Protein AF-R6XM71-F1 (afdb_monomer_lite)

Sequence (328 aa):
MAKYSNNLEYRNPDVLFDGIIFDRGNSISYYAGKDEEQKGQPEGVETPKMNPIGSKGMGGADLSNLETFTKETCILYLNNSNVDLTVHDCAFINAPNHVILGLFRGSLTIDNNIFVNCRMEAMDARGSDSKENSRIDFTNNTVLFMWSFKQNLETMGYGFRFQPGTDCYLANNIFGCSMFTALDYTHIDSDKNREATRNTVVENNVFFLNRMGDLSIPGGGNFINISSADFSDVEYIDSESGNTTVQDANIFKGKIDEAYLKGFLNASYTAEMQHNPNSAVNTFRSALGMNQIGTMTSKVTMYANRYNWEKALLLFGAMPGYGAQMPQ

Foldseek 3Di:
DDPPPPPPPPDADEAEDEQEEAACFQLFFAAADPPPLQQLAFPPFDGGFTDAAQDFHFGDPRSNDRGHGRHDQEQAEDEQGAHAYEYASYEAFLTRAEHYEYEYAEEYHAEQYEAYLHEFEDEYYAYPDPPAAHEYEHEQAEYAAFAYNDLLLDHGFEYYEDAFRHAYAYAQAEFALTSAAPYEDQHADPPPVSSVPHAAAHEQYEYAHHLHEHYWYDDDPDIDHYHLVCVVVDPSHPYYYNYYYDPQLLLCPLLADLSVVVSSLVQSQQNDDDDDCPGSSVRNCVSSVHDDDDDDHDGSSHHSGGDDSVSSSSNACSDPRHHRHDDD

Secondary structure (DSSP, 8-state):
----------PPPEEEEES-EEE-GGGS-B---S-TTT----TT-SSSPBPPTT-EEEESTTS-EEEEE---SEEEEEEEEEEEEEEES-EEEEESSEEEEEEEEEEEEEES-EEEEEESEEEEEEE--SSSPEEEEEES-EEEEEEPSSTT--S--EEEE--TTEEEEEES-EEEEESSEEEE-----SSHHHHTT--EEEES-EEE--SSEEEEE--SSSPEEE-GGGGGG-TT-SEEES-EE-S-GGGGTTTS-HHHHHHHHHHHHTSS----TTSHHHHHHHHTTPPPPP--------SSPPPPHHHHHTTTTSBTTBSSPPP-

Structure (mmCIF, N/CA/C/O backbone):
data_AF-R6XM71-F1
#
_entry.id   AF-R6XM71-F1
#
loop_
_atom_site.group_PDB
_atom_site.id
_atom_site.type_symbol
_atom_site.label_atom_id
_atom_site.label_alt_id
_atom_site.label_comp_id
_atom_site.label_asym_id
_atom_site.label_entity_id
_atom_site.label_seq_id
_atom_site.pdbx_PDB_ins_code
_atom_site.Cartn_x
_atom_site.Cartn_y
_atom_site.Cartn_z
_atom_site.occupancy
_atom_site.B_iso_or_equiv
_atom_site.auth_seq_id
_atom_site.auth_comp_id
_atom_site.auth_asym_id
_atom_site.auth_atom_id
_atom_site.pdbx_PDB_model_num
ATOM 1 N N . MET A 1 1 ? 51.080 -21.800 0.167 1.00 39.94 1 MET A N 1
ATOM 2 C CA . MET A 1 1 ? 49.796 -21.252 0.650 1.00 39.94 1 MET A CA 1
ATOM 3 C C . MET A 1 1 ? 48.707 -21.694 -0.310 1.00 39.94 1 MET A C 1
ATOM 5 O O . MET A 1 1 ? 48.722 -21.256 -1.453 1.00 39.94 1 MET A O 1
ATOM 9 N N . ALA A 1 2 ? 47.836 -22.616 0.101 1.00 30.98 2 ALA A N 1
ATOM 10 C CA . ALA A 1 2 ? 46.691 -23.007 -0.713 1.00 30.98 2 ALA A CA 1
ATOM 11 C C . ALA A 1 2 ? 45.690 -21.842 -0.736 1.00 30.98 2 ALA A C 1
ATOM 13 O O . ALA A 1 2 ? 45.216 -21.412 0.315 1.00 30.98 2 ALA A O 1
ATOM 14 N N . LYS A 1 3 ? 45.422 -21.294 -1.925 1.00 37.44 3 LYS A N 1
ATOM 15 C CA . LYS A 1 3 ? 44.298 -20.383 -2.145 1.00 37.44 3 LYS A CA 1
ATOM 16 C C . LYS A 1 3 ? 43.028 -21.225 -2.064 1.00 37.44 3 LYS A C 1
ATOM 18 O O . LYS A 1 3 ? 42.765 -22.005 -2.973 1.00 37.44 3 LYS A O 1
ATOM 23 N N . TYR A 1 4 ? 42.265 -21.081 -0.987 1.00 36.19 4 TYR A N 1
ATOM 24 C CA . TYR A 1 4 ? 40.875 -21.520 -0.986 1.00 36.19 4 TYR A CA 1
ATOM 25 C C . TYR A 1 4 ? 40.107 -20.598 -1.933 1.00 36.19 4 TYR A C 1
ATOM 27 O O . TYR A 1 4 ? 39.835 -19.441 -1.618 1.00 36.19 4 TYR A O 1
ATOM 35 N N . SER A 1 5 ? 39.819 -21.092 -3.132 1.00 41.53 5 SER A N 1
ATOM 36 C CA . SER A 1 5 ? 38.747 -20.564 -3.963 1.00 41.53 5 SER A CA 1
ATOM 37 C C . SER A 1 5 ? 37.430 -20.891 -3.258 1.00 41.53 5 SER A C 1
ATOM 39 O O . SER A 1 5 ? 36.919 -22.004 -3.384 1.00 41.53 5 SER A O 1
ATOM 41 N N . ASN A 1 6 ? 36.904 -19.952 -2.473 1.00 41.81 6 ASN A N 1
ATOM 42 C CA . ASN A 1 6 ? 35.536 -20.035 -1.970 1.00 41.81 6 ASN A CA 1
ATOM 43 C C . ASN A 1 6 ? 34.573 -19.799 -3.143 1.00 41.81 6 ASN A C 1
ATOM 45 O O . ASN A 1 6 ? 34.000 -18.724 -3.270 1.00 41.81 6 ASN A O 1
ATOM 49 N N . ASN A 1 7 ? 34.396 -20.809 -3.997 1.00 40.34 7 ASN A N 1
ATOM 50 C CA . ASN A 1 7 ? 33.252 -20.899 -4.905 1.00 40.34 7 ASN A CA 1
ATOM 51 C C . ASN A 1 7 ? 32.034 -21.402 -4.113 1.00 40.34 7 ASN A C 1
ATOM 53 O O . ASN A 1 7 ? 31.478 -22.456 -4.406 1.00 40.34 7 ASN A O 1
ATOM 57 N N . LEU A 1 8 ? 31.659 -20.677 -3.058 1.00 46.09 8 LEU A N 1
ATOM 58 C CA . LEU A 1 8 ? 30.305 -20.769 -2.532 1.00 46.09 8 LEU A CA 1
ATOM 59 C C . LEU A 1 8 ? 29.460 -19.911 -3.470 1.00 46.09 8 LEU A C 1
ATOM 61 O O . LEU A 1 8 ? 29.482 -18.686 -3.370 1.00 46.09 8 LEU A O 1
ATOM 65 N N . GLU A 1 9 ? 28.770 -20.547 -4.416 1.00 44.88 9 GLU A N 1
ATOM 66 C CA . GLU A 1 9 ? 27.590 -19.931 -5.017 1.00 44.88 9 GLU A CA 1
ATOM 67 C C . GLU A 1 9 ? 26.644 -19.608 -3.856 1.00 44.88 9 GLU A C 1
ATOM 69 O O . GLU A 1 9 ? 26.030 -20.504 -3.275 1.00 44.88 9 GLU A O 1
ATOM 74 N N . TYR A 1 10 ? 26.584 -18.337 -3.455 1.00 47.44 10 TYR A N 1
ATOM 75 C CA . TYR A 1 10 ? 25.526 -17.852 -2.582 1.00 47.44 10 TYR A CA 1
ATOM 76 C C . TYR A 1 10 ? 24.239 -17.932 -3.396 1.00 47.44 10 TYR A C 1
ATOM 78 O O . TYR A 1 10 ? 23.879 -16.981 -4.082 1.00 47.44 10 TYR A O 1
ATOM 86 N N . ARG A 1 11 ? 23.581 -19.094 -3.377 1.00 55.38 11 ARG A N 1
ATOM 87 C CA . ARG A 1 11 ? 22.194 -19.172 -3.821 1.00 55.38 11 ARG A CA 1
ATOM 88 C C . ARG A 1 11 ? 21.393 -18.231 -2.939 1.00 55.38 11 ARG A C 1
ATOM 90 O O . ARG A 1 11 ? 21.539 -18.263 -1.713 1.00 55.38 11 ARG A O 1
ATOM 97 N N . ASN A 1 12 ? 20.583 -17.397 -3.571 1.00 63.69 12 ASN A N 1
ATOM 98 C CA . ASN A 1 12 ? 19.570 -16.646 -2.860 1.00 63.69 12 ASN A CA 1
ATOM 99 C C . ASN A 1 12 ? 18.689 -17.671 -2.126 1.00 63.69 12 ASN A C 1
ATOM 101 O O . ASN A 1 12 ? 18.292 -18.668 -2.732 1.00 63.69 12 ASN A O 1
ATOM 105 N N . PRO A 1 13 ? 18.467 -17.531 -0.812 1.00 73.75 13 PRO A N 1
ATOM 106 C CA . PRO A 1 13 ? 17.468 -18.335 -0.140 1.00 73.75 13 PRO A CA 1
ATOM 107 C C . PRO A 1 13 ? 16.097 -17.986 -0.724 1.00 73.75 13 PRO A C 1
ATOM 109 O O . PRO A 1 13 ? 15.729 -16.810 -0.752 1.00 73.75 13 PRO A O 1
ATOM 112 N N . ASP A 1 14 ? 15.360 -19.012 -1.138 1.00 89.00 14 ASP A N 1
ATOM 113 C CA . ASP A 1 14 ? 13.957 -18.893 -1.524 1.00 89.00 14 ASP A CA 1
ATOM 114 C C . ASP A 1 14 ? 13.112 -18.845 -0.243 1.00 89.00 14 ASP A C 1
ATOM 116 O O . ASP A 1 14 ? 13.067 -19.813 0.526 1.00 89.00 14 ASP A O 1
ATOM 120 N N . VAL A 1 15 ? 12.479 -17.703 0.025 1.00 94.94 15 VAL A N 1
ATOM 121 C CA . VAL A 1 15 ? 11.604 -17.503 1.190 1.00 94.94 15 VAL A CA 1
ATOM 122 C C . VAL A 1 15 ? 10.167 -17.358 0.712 1.00 94.94 15 VAL A C 1
ATOM 124 O O . VAL A 1 15 ? 9.895 -16.589 -0.205 1.00 94.94 15 VAL A O 1
ATOM 127 N N . LEU A 1 16 ? 9.246 -18.069 1.363 1.00 96.38 16 LEU A N 1
ATOM 128 C CA . LEU A 1 16 ? 7.822 -18.050 1.048 1.00 96.38 16 LEU A CA 1
ATOM 129 C C . LEU A 1 16 ? 7.002 -17.632 2.271 1.00 96.38 16 LEU A C 1
ATOM 131 O O . LEU A 1 16 ? 7.109 -18.251 3.333 1.00 96.38 16 LEU A O 1
ATOM 135 N N . PHE A 1 17 ? 6.154 -16.625 2.094 1.00 97.56 17 PHE A N 1
ATOM 136 C CA . PHE A 1 17 ? 5.019 -16.349 2.966 1.00 97.56 17 PHE A CA 1
ATOM 137 C C . PHE A 1 17 ? 3.728 -16.579 2.183 1.00 97.56 17 PHE A C 1
ATOM 139 O O . PHE A 1 17 ? 3.543 -15.978 1.129 1.00 97.56 17 PHE A O 1
ATOM 146 N N . ASP A 1 18 ? 2.873 -17.448 2.716 1.00 97.69 18 ASP A N 1
ATOM 147 C CA . ASP A 1 18 ? 1.629 -17.911 2.099 1.00 97.69 18 ASP A CA 1
ATOM 148 C C . ASP A 1 18 ? 0.506 -17.881 3.143 1.00 97.69 18 ASP A C 1
ATOM 150 O O . ASP A 1 18 ? 0.652 -18.476 4.219 1.00 97.69 18 ASP A O 1
ATOM 154 N N . GLY A 1 19 ? -0.587 -17.171 2.862 1.00 97.00 19 GLY A N 1
ATOM 155 C CA . GLY A 1 19 ? -1.794 -17.230 3.690 1.00 97.00 19 GLY A CA 1
ATOM 156 C C . GLY A 1 19 ? -1.639 -16.629 5.093 1.00 97.00 19 GLY A C 1
ATOM 157 O O . GLY A 1 19 ? -2.382 -16.986 6.012 1.00 97.00 19 GLY A O 1
ATOM 158 N N . ILE A 1 20 ? -0.655 -15.746 5.306 1.00 98.00 20 ILE A N 1
ATOM 159 C CA . ILE A 1 20 ? -0.353 -15.177 6.628 1.00 98.00 20 ILE A CA 1
ATOM 160 C C . ILE A 1 20 ? -1.076 -13.843 6.827 1.00 98.00 20 ILE A C 1
ATOM 162 O O . ILE A 1 20 ? -0.998 -12.931 6.005 1.00 98.00 20 ILE A O 1
ATOM 166 N N . ILE A 1 21 ? -1.713 -13.685 7.990 1.00 98.19 21 ILE A N 1
ATOM 167 C CA . ILE A 1 21 ? -2.256 -12.402 8.446 1.00 98.19 21 ILE A CA 1
ATOM 168 C C . ILE A 1 21 ? -1.232 -11.718 9.355 1.00 98.19 21 ILE A C 1
ATOM 170 O O . ILE A 1 21 ? -1.029 -12.103 10.508 1.00 98.19 21 ILE A O 1
ATOM 174 N N . PHE A 1 22 ? -0.618 -10.659 8.845 1.00 98.25 22 PHE A N 1
ATOM 175 C CA . PHE A 1 22 ? 0.218 -9.736 9.594 1.00 98.25 22 PHE A CA 1
ATOM 176 C C . PHE A 1 22 ? -0.613 -8.532 10.054 1.00 98.25 22 PHE A C 1
ATOM 178 O O . PHE A 1 22 ? -0.662 -7.502 9.382 1.00 98.25 22 PHE A O 1
ATOM 185 N N . ASP A 1 23 ? -1.247 -8.641 11.224 1.00 97.31 23 ASP A N 1
ATOM 186 C CA . ASP A 1 23 ? -1.945 -7.519 11.864 1.00 97.31 23 ASP A CA 1
ATOM 187 C C . ASP A 1 23 ? -1.145 -6.979 13.054 1.00 97.31 23 ASP A C 1
ATOM 189 O O . ASP A 1 23 ? -0.884 -7.680 14.034 1.00 97.31 23 ASP A O 1
ATOM 193 N N . ARG A 1 24 ? -0.785 -5.695 13.003 1.00 95.81 24 ARG A N 1
ATOM 194 C CA . ARG A 1 24 ? -0.182 -5.012 14.156 1.00 95.81 24 ARG A CA 1
ATOM 195 C C . ARG A 1 24 ? -1.231 -4.541 15.162 1.00 95.81 24 ARG A C 1
ATOM 197 O O . ARG A 1 24 ? -0.860 -4.296 16.309 1.00 95.81 24 ARG A O 1
ATOM 204 N N . GLY A 1 25 ? -2.501 -4.448 14.776 1.00 93.06 25 GLY A N 1
ATOM 205 C CA . GLY A 1 25 ? -3.681 -4.285 15.625 1.00 93.06 25 GLY A CA 1
ATOM 206 C C . GLY A 1 25 ? -3.447 -3.477 16.898 1.00 93.06 25 GLY A C 1
ATOM 207 O O . GLY A 1 25 ? -3.197 -2.271 16.855 1.00 93.06 25 GLY A O 1
ATOM 208 N N . ASN A 1 26 ? -3.500 -4.164 18.040 1.00 95.00 26 ASN A N 1
ATOM 209 C CA . ASN A 1 26 ? -3.371 -3.538 19.355 1.00 95.00 26 ASN A CA 1
ATOM 210 C C . ASN A 1 26 ? -1.917 -3.383 19.847 1.00 95.00 26 ASN A C 1
ATOM 212 O O . ASN A 1 26 ? -1.686 -2.840 20.926 1.00 95.00 26 ASN A O 1
ATOM 216 N N . SER A 1 27 ? -0.919 -3.849 19.087 1.00 94.75 27 SER A N 1
ATOM 217 C CA . SER A 1 27 ? 0.502 -3.574 19.380 1.00 94.75 27 SER A CA 1
ATOM 218 C C . SER A 1 27 ? 0.900 -2.129 19.056 1.00 94.75 27 SER A C 1
ATOM 220 O O . SER A 1 27 ? 1.976 -1.673 19.440 1.00 94.75 27 SER A O 1
ATOM 222 N N . ILE A 1 28 ? 0.036 -1.418 18.332 1.00 96.31 28 ILE A N 1
ATOM 223 C CA . ILE A 1 28 ? 0.186 -0.013 17.990 1.00 96.31 28 ILE A CA 1
ATOM 224 C C . ILE A 1 28 ? -0.299 0.872 19.146 1.00 96.31 28 ILE A C 1
ATOM 226 O O . ILE A 1 28 ? -1.287 0.575 19.813 1.00 96.31 28 ILE A O 1
ATOM 230 N N . SER A 1 29 ? 0.398 1.986 19.356 1.00 96.69 29 SER A N 1
ATOM 231 C CA . SER A 1 29 ? 0.001 3.071 20.253 1.00 96.69 29 SER A CA 1
ATOM 232 C C . SER A 1 29 ? -1.048 3.977 19.599 1.00 96.69 29 SER A C 1
ATOM 234 O O . SER A 1 29 ? -0.781 4.609 18.573 1.00 96.69 29 SER A O 1
ATOM 236 N N . TYR A 1 30 ? -2.217 4.092 20.227 1.00 96.88 30 TYR A N 1
ATOM 237 C CA . TYR A 1 30 ? -3.289 5.016 19.842 1.00 96.88 30 TYR A CA 1
ATOM 238 C C . TYR A 1 30 ? -3.475 6.120 20.886 1.00 96.88 30 TYR A C 1
ATOM 240 O O . TYR A 1 30 ? -3.089 5.982 22.049 1.00 96.88 30 TYR A O 1
ATOM 248 N N . TYR A 1 31 ? -4.058 7.248 20.487 1.00 95.44 31 TYR A N 1
ATOM 249 C CA . TYR A 1 31 ? -4.295 8.372 21.390 1.00 95.44 31 TYR A CA 1
ATOM 250 C C . TYR A 1 31 ? -5.144 7.959 22.607 1.00 95.44 31 TYR A C 1
ATOM 252 O O . TYR A 1 31 ? -6.252 7.461 22.455 1.00 95.44 31 TYR A O 1
ATOM 260 N N . ALA A 1 32 ? -4.631 8.201 23.817 1.00 94.75 32 ALA A N 1
ATOM 261 C CA . ALA A 1 32 ? -5.271 7.826 25.086 1.00 94.75 32 ALA A CA 1
ATOM 262 C C . ALA A 1 32 ? -5.821 9.023 25.884 1.00 94.75 32 ALA A C 1
ATOM 264 O O . ALA A 1 32 ? -6.265 8.872 27.024 1.00 94.75 32 ALA A O 1
ATOM 265 N N . GLY A 1 33 ? -5.712 10.238 25.340 1.00 87.81 33 GLY A N 1
ATOM 266 C CA . GLY A 1 33 ? -6.158 11.437 26.041 1.00 87.81 33 GLY A CA 1
ATOM 267 C C . GLY A 1 33 ? -7.681 11.575 26.054 1.00 87.81 33 GLY A C 1
ATOM 268 O O . GLY A 1 33 ? -8.401 10.911 25.314 1.00 87.81 33 GLY A O 1
ATOM 269 N N . LYS A 1 34 ? -8.170 12.463 26.922 1.00 86.00 34 LYS A N 1
ATOM 270 C CA . LYS A 1 34 ? -9.607 12.727 27.108 1.00 86.00 34 LYS A CA 1
ATOM 271 C C . LYS A 1 34 ? -10.139 13.867 26.237 1.00 86.00 34 LYS A C 1
ATOM 273 O O . LYS A 1 34 ? -11.307 14.217 26.347 1.00 86.00 34 LYS A O 1
ATOM 278 N N . ASP A 1 35 ? -9.277 14.488 25.439 1.00 87.06 35 ASP A N 1
ATOM 279 C CA . ASP A 1 35 ? -9.667 15.603 24.589 1.00 87.06 35 ASP A CA 1
ATOM 280 C C . ASP A 1 35 ? -10.364 15.065 23.333 1.00 87.06 35 ASP A C 1
ATOM 282 O O . ASP A 1 35 ? -9.724 14.568 22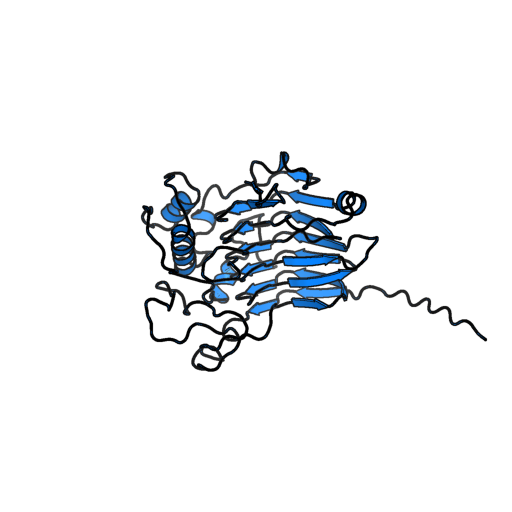.401 1.00 87.06 35 ASP A O 1
ATOM 286 N N . GLU A 1 36 ? -11.693 15.160 23.327 1.00 83.44 36 GLU A N 1
ATOM 287 C CA . GLU A 1 36 ? -12.547 14.762 22.204 1.00 83.44 36 GLU A CA 1
ATOM 288 C C . GLU A 1 36 ? -12.243 15.562 20.929 1.00 83.44 36 GLU A C 1
ATOM 290 O O . GLU A 1 36 ? -12.521 15.101 19.820 1.00 83.44 36 GLU A O 1
ATOM 295 N N . GLU A 1 37 ? -11.609 16.733 21.037 1.00 79.56 37 GLU A N 1
ATOM 296 C CA . GLU A 1 37 ? -11.160 17.469 19.864 1.00 79.56 37 GLU A CA 1
ATOM 297 C C . GLU A 1 37 ? -9.886 16.907 19.247 1.00 79.56 37 GLU A C 1
ATOM 299 O O . GLU A 1 37 ? -9.688 17.017 18.036 1.00 79.56 37 GLU A O 1
ATOM 304 N N . GLN A 1 38 ? -9.057 16.251 20.051 1.00 81.94 38 GLN A N 1
ATOM 305 C CA . GLN A 1 38 ? -7.808 15.645 19.604 1.00 81.94 38 GLN A CA 1
ATOM 306 C C . GLN A 1 38 ? -7.949 14.159 19.288 1.00 81.94 38 GLN A C 1
ATOM 308 O O . GLN A 1 38 ? -7.094 13.613 18.597 1.00 81.94 38 GLN A O 1
ATOM 313 N N . LYS A 1 39 ? -9.008 13.495 19.750 1.00 89.19 39 LYS A N 1
ATOM 314 C CA . LYS A 1 39 ? -9.173 12.040 19.654 1.00 89.19 39 LYS A CA 1
ATOM 315 C C . LYS A 1 39 ? -9.145 11.493 18.225 1.00 89.19 39 LYS A C 1
ATOM 317 O O . LYS A 1 39 ? -8.583 10.422 17.994 1.00 89.19 39 LYS A O 1
ATOM 322 N N . GLY A 1 40 ? -9.733 12.229 17.277 1.00 91.19 40 GLY A N 1
ATOM 323 C CA . GLY A 1 40 ? -9.780 11.846 15.862 1.00 91.19 40 GLY A CA 1
ATOM 324 C C . GLY A 1 40 ? -10.386 10.457 15.644 1.00 91.19 40 GLY A C 1
ATOM 325 O O . GLY A 1 40 ? -9.782 9.640 14.958 1.00 91.19 40 GLY A O 1
ATOM 326 N N . GLN A 1 41 ? -11.519 10.161 16.290 1.00 94.06 41 GLN A N 1
ATOM 327 C CA . GLN A 1 41 ? -12.224 8.878 16.202 1.00 94.06 41 GLN A CA 1
ATOM 328 C C . GLN A 1 41 ? -13.615 9.085 15.592 1.00 94.06 41 GLN A C 1
ATOM 330 O O . GLN A 1 41 ? -14.535 9.480 16.312 1.00 94.06 41 GLN A O 1
ATOM 335 N N . PRO A 1 42 ? -13.795 8.835 14.287 1.00 92.38 42 PRO A N 1
ATOM 336 C CA . PRO A 1 42 ? -15.120 8.829 13.685 1.00 92.38 42 PRO A CA 1
ATOM 337 C C . PRO A 1 42 ? -16.030 7.773 14.322 1.00 92.38 42 PRO A C 1
ATOM 339 O O . PRO A 1 42 ? -15.570 6.740 14.812 1.00 92.38 42 PRO A O 1
ATOM 342 N N . GLU A 1 43 ? -17.338 8.019 14.278 1.00 92.50 43 GLU A N 1
ATOM 343 C CA . GLU A 1 43 ? -18.340 7.051 14.724 1.00 92.50 43 GLU A CA 1
ATOM 344 C C . GLU A 1 43 ? -18.191 5.720 13.968 1.00 92.50 43 GLU A C 1
ATOM 346 O O . GLU A 1 43 ? -18.048 5.705 12.745 1.00 92.50 43 GLU A O 1
ATOM 351 N N . GLY A 1 44 ? -18.212 4.605 14.704 1.00 93.75 44 GLY A N 1
ATOM 352 C CA . GLY A 1 44 ? -18.063 3.255 14.150 1.00 93.75 44 GLY A CA 1
ATOM 353 C C . GLY A 1 44 ? -16.618 2.793 13.918 1.00 93.75 44 GLY A C 1
ATOM 354 O O . GLY A 1 44 ? -16.420 1.631 13.573 1.00 93.75 44 GLY A O 1
ATOM 355 N N . VAL A 1 45 ? -15.612 3.648 14.142 1.00 95.94 45 VAL A N 1
ATOM 356 C CA . VAL A 1 45 ? -14.186 3.285 14.060 1.00 95.94 45 VAL A CA 1
ATOM 357 C C . VAL A 1 45 ? -13.663 2.859 15.437 1.00 95.94 45 VAL A C 1
ATOM 359 O O . VAL A 1 45 ? -13.894 3.543 16.434 1.00 95.94 45 VAL A O 1
ATOM 362 N N . GLU A 1 46 ? -12.943 1.734 15.504 1.00 93.81 46 GLU A N 1
ATOM 363 C CA . GLU A 1 46 ? -12.624 1.035 16.765 1.00 93.81 46 GLU A CA 1
ATOM 364 C C . GLU A 1 46 ? -11.754 1.834 17.740 1.00 93.81 46 GLU A C 1
ATOM 366 O O . GLU A 1 46 ? -11.963 1.773 18.952 1.00 93.81 46 GLU A O 1
ATOM 371 N N . THR A 1 47 ? -10.775 2.583 17.230 1.00 96.25 47 THR A N 1
ATOM 372 C CA . THR A 1 47 ? -9.789 3.283 18.063 1.00 96.25 47 THR A CA 1
ATOM 373 C C . THR A 1 47 ? -9.761 4.776 17.774 1.00 96.25 47 THR A C 1
ATOM 375 O O . THR A 1 47 ? -10.134 5.195 16.678 1.00 96.25 47 THR A O 1
ATOM 378 N N . PRO A 1 48 ? -9.230 5.592 18.698 1.00 95.75 48 PRO A N 1
ATOM 379 C CA . PRO A 1 48 ? -8.669 6.904 18.391 1.00 95.75 48 PRO A CA 1
ATOM 380 C C . PRO A 1 48 ? -7.549 6.847 17.350 1.00 95.75 48 PRO A C 1
ATOM 382 O O . PRO A 1 48 ? -7.091 5.768 16.954 1.00 95.75 48 PRO A O 1
ATOM 385 N N . LYS A 1 49 ? -7.100 8.029 16.921 1.00 94.50 49 LYS A N 1
ATOM 386 C CA . LYS A 1 49 ? -6.009 8.164 15.953 1.00 94.50 49 LYS A CA 1
ATOM 387 C C . LYS A 1 49 ? -4.732 7.460 16.413 1.00 94.50 49 LYS A C 1
ATOM 389 O O . LYS A 1 49 ? -4.421 7.426 17.609 1.00 94.50 49 LYS A O 1
ATOM 394 N N . MET A 1 50 ? -3.970 6.938 15.458 1.00 95.50 50 MET A N 1
ATOM 395 C CA . MET A 1 50 ? -2.655 6.357 15.728 1.00 95.50 50 MET A CA 1
ATOM 396 C C . MET A 1 50 ? -1.668 7.441 16.169 1.00 95.50 50 MET A C 1
ATOM 398 O O . MET A 1 50 ? -1.628 8.536 15.600 1.00 95.50 50 MET A O 1
ATOM 402 N N . ASN A 1 51 ? -0.843 7.134 17.167 1.00 92.94 51 ASN A N 1
ATOM 403 C CA . ASN A 1 51 ? 0.248 8.012 17.567 1.00 92.94 51 ASN A CA 1
ATOM 404 C C . ASN A 1 51 ? 1.489 7.804 16.679 1.00 92.94 51 ASN A C 1
ATOM 406 O O . ASN A 1 51 ? 1.706 6.710 16.152 1.00 92.94 51 ASN A O 1
ATOM 410 N N . PRO A 1 52 ? 2.369 8.814 16.562 1.00 88.56 52 PRO A N 1
ATOM 411 C CA . PRO A 1 52 ? 3.699 8.612 16.000 1.00 88.56 52 PRO A CA 1
ATOM 412 C C . PRO A 1 52 ? 4.481 7.517 16.742 1.00 88.56 52 PRO A C 1
ATOM 414 O O . PRO A 1 52 ? 4.320 7.333 17.951 1.00 88.56 52 PRO A O 1
ATOM 417 N N . ILE A 1 53 ? 5.383 6.831 16.036 1.00 90.56 53 ILE A N 1
ATOM 418 C CA . ILE A 1 53 ? 6.305 5.850 16.634 1.00 90.56 53 ILE A CA 1
ATOM 419 C C . ILE A 1 53 ? 7.046 6.472 17.825 1.00 90.56 53 ILE A C 1
ATOM 421 O O . ILE A 1 53 ? 7.406 7.649 17.803 1.00 90.56 53 ILE A O 1
ATOM 425 N N . GLY A 1 54 ? 7.235 5.686 18.887 1.00 89.81 54 GLY A N 1
ATOM 426 C CA . GLY A 1 54 ? 7.874 6.136 20.126 1.00 89.81 54 GLY A CA 1
ATOM 427 C C . GLY A 1 54 ? 6.992 7.005 21.029 1.00 89.81 54 GLY A C 1
ATOM 428 O O . GLY A 1 54 ? 7.399 7.315 22.146 1.00 89.81 54 GLY A O 1
ATOM 429 N N . SER A 1 55 ? 5.778 7.366 20.603 1.00 91.88 55 SER A N 1
ATOM 430 C CA . SER A 1 55 ? 4.824 8.080 21.455 1.00 91.88 55 SER A CA 1
ATOM 431 C C . SER A 1 55 ? 3.982 7.110 22.278 1.00 91.88 55 SER A C 1
ATOM 433 O O . SER A 1 55 ? 3.488 6.095 21.777 1.00 91.88 55 SER A O 1
ATOM 435 N N . LYS A 1 56 ? 3.790 7.456 23.551 1.00 95.00 56 LYS A N 1
ATOM 436 C CA . LYS A 1 56 ? 2.969 6.685 24.481 1.00 95.00 56 LYS A CA 1
ATOM 437 C C . LYS A 1 56 ? 1.477 6.816 24.167 1.00 95.00 56 LYS A C 1
ATOM 439 O O . LYS A 1 56 ? 1.002 7.919 23.902 1.00 95.00 56 LYS A O 1
ATOM 444 N N . GLY A 1 57 ? 0.741 5.717 24.290 1.00 95.56 57 GLY A N 1
ATOM 445 C CA . GLY A 1 57 ? -0.705 5.696 24.116 1.00 95.56 57 GLY A CA 1
ATOM 446 C C . GLY A 1 57 ? -1.362 4.410 24.600 1.00 95.56 57 GLY A C 1
ATOM 447 O O . GLY A 1 57 ? -0.746 3.597 25.289 1.00 95.56 57 GLY A O 1
ATOM 448 N N . MET A 1 58 ? -2.628 4.241 24.227 1.00 96.88 58 MET A N 1
ATOM 449 C CA . MET A 1 58 ? -3.405 3.044 24.527 1.00 96.88 58 MET A CA 1
ATOM 450 C C . MET A 1 58 ? -3.122 1.935 23.512 1.00 96.88 58 MET A C 1
ATOM 452 O O . MET A 1 58 ? -2.906 2.212 22.332 1.00 96.88 58 MET A O 1
ATOM 456 N N . GLY A 1 59 ? -3.123 0.691 23.980 1.00 96.06 59 GLY A N 1
ATOM 457 C CA . GLY A 1 59 ? -2.828 -0.510 23.204 1.00 96.06 59 GLY A CA 1
ATOM 458 C C . GLY A 1 59 ? -2.831 -1.755 24.099 1.00 96.06 59 GLY A C 1
ATOM 459 O O . GLY A 1 59 ? -3.471 -1.768 25.152 1.00 96.06 59 GLY A O 1
ATOM 460 N N . GLY A 1 60 ? -2.108 -2.804 23.712 1.00 92.44 60 GLY A N 1
ATOM 461 C CA . GLY A 1 60 ? -2.048 -4.073 24.450 1.00 92.44 60 GLY A CA 1
ATOM 462 C C . GLY A 1 60 ? -3.225 -5.005 24.144 1.00 92.44 60 GLY A C 1
ATOM 463 O O . GLY A 1 60 ? -4.018 -4.724 23.261 1.00 92.44 60 GLY A O 1
ATOM 464 N N . ALA A 1 61 ? -3.343 -6.136 24.844 1.00 90.44 61 ALA A N 1
ATOM 465 C CA . ALA A 1 61 ? -4.253 -7.230 24.464 1.00 90.44 61 ALA A CA 1
ATOM 466 C C . ALA A 1 61 ? -5.693 -6.783 24.117 1.00 90.44 61 ALA A C 1
ATOM 468 O O . ALA A 1 61 ? -6.262 -7.255 23.137 1.00 90.44 61 ALA A O 1
ATOM 469 N N . ASP A 1 62 ? -6.235 -5.821 24.857 1.00 91.12 62 ASP A N 1
ATOM 470 C CA . ASP A 1 62 ? -7.616 -5.333 24.782 1.00 91.12 62 ASP A CA 1
ATOM 471 C C . ASP A 1 62 ? -7.712 -3.794 24.720 1.00 91.12 62 ASP A C 1
ATOM 473 O O . ASP A 1 62 ? -8.734 -3.218 25.085 1.00 91.12 62 ASP A O 1
ATOM 477 N N . LEU A 1 63 ? -6.640 -3.117 24.286 1.00 93.38 63 LEU A N 1
ATOM 478 C CA . LEU A 1 63 ? -6.518 -1.649 24.268 1.00 93.38 63 LEU A CA 1
ATOM 479 C C . LEU A 1 63 ? -6.583 -0.966 25.653 1.00 93.38 63 LEU A C 1
ATOM 481 O O . LEU A 1 63 ? -6.619 0.263 25.724 1.00 93.38 63 LEU A O 1
ATOM 485 N N . SER A 1 64 ? -6.561 -1.716 26.760 1.00 93.69 64 SER A N 1
ATOM 486 C CA . SER A 1 64 ? -6.612 -1.143 28.114 1.00 93.69 64 SER A CA 1
ATOM 487 C C . SER A 1 64 ? -5.268 -0.591 28.606 1.00 93.69 64 SER A C 1
ATOM 489 O O . SER A 1 64 ? -5.236 0.223 29.533 1.00 93.69 64 SER A O 1
ATOM 491 N N . ASN A 1 65 ? -4.145 -0.992 27.996 1.00 95.56 65 ASN A N 1
ATOM 492 C CA . ASN A 1 65 ? -2.818 -0.560 28.425 1.00 95.56 65 ASN A CA 1
ATOM 493 C C . ASN A 1 65 ? -2.486 0.837 27.886 1.00 95.56 65 ASN A C 1
ATOM 495 O O . ASN A 1 65 ? -2.143 0.985 26.713 1.00 95.56 65 ASN A O 1
ATOM 499 N N . LEU A 1 66 ? -2.502 1.834 28.773 1.00 95.75 66 LEU A N 1
ATOM 500 C CA . LEU A 1 66 ? -2.222 3.247 28.478 1.00 95.75 66 LEU A CA 1
ATOM 501 C C . LEU A 1 66 ? -0.721 3.596 28.377 1.00 95.75 66 LEU A C 1
ATOM 503 O O . LEU A 1 66 ? -0.369 4.756 28.162 1.00 95.75 66 LEU A O 1
ATOM 507 N N . GLU A 1 67 ? 0.161 2.608 28.542 1.00 95.56 67 GLU A N 1
ATOM 508 C CA . GLU A 1 67 ? 1.620 2.738 28.452 1.00 95.56 67 GLU A CA 1
ATOM 509 C C . GLU A 1 67 ? 2.191 1.971 27.243 1.00 95.56 67 GLU A C 1
ATOM 511 O O . GLU A 1 67 ? 3.315 1.465 27.273 1.00 95.56 67 GLU A O 1
ATOM 516 N N . THR A 1 68 ? 1.416 1.860 26.161 1.00 96.50 68 THR A N 1
ATOM 517 C CA . THR A 1 68 ? 1.849 1.194 24.926 1.00 96.50 68 THR A CA 1
ATOM 518 C C . THR A 1 68 ? 2.699 2.130 24.067 1.00 96.50 68 THR A C 1
ATOM 520 O O . THR A 1 68 ? 2.392 3.312 23.907 1.00 96.50 68 THR A O 1
ATOM 523 N N . PHE A 1 69 ? 3.757 1.578 23.472 1.00 96.19 69 PHE A N 1
ATOM 524 C CA . PHE A 1 69 ? 4.628 2.260 22.520 1.00 96.19 69 PHE A CA 1
ATOM 525 C C . PHE A 1 69 ? 4.744 1.426 21.249 1.00 96.19 69 PHE A C 1
ATOM 527 O O . PHE A 1 69 ? 5.142 0.263 21.313 1.00 96.19 69 PHE A O 1
ATOM 534 N N . THR A 1 70 ? 4.489 2.040 20.095 1.00 95.81 70 THR A N 1
ATOM 535 C CA . THR A 1 70 ? 4.898 1.470 18.807 1.00 95.81 70 THR A CA 1
ATOM 536 C C . THR A 1 70 ? 6.415 1.597 18.693 1.00 95.81 70 THR A C 1
ATOM 538 O O . THR A 1 70 ? 6.928 2.718 18.767 1.00 95.81 70 THR A O 1
ATOM 541 N N . LYS A 1 71 ? 7.134 0.478 18.542 1.00 90.19 71 LYS A N 1
ATOM 542 C CA . LYS A 1 71 ? 8.609 0.454 18.486 1.00 90.19 71 LYS A CA 1
ATOM 543 C C . LYS A 1 71 ? 9.146 0.196 17.084 1.00 90.19 71 LYS A C 1
ATOM 545 O O . LYS A 1 71 ? 10.194 0.718 16.724 1.00 90.19 71 LYS A O 1
ATOM 550 N N . GLU A 1 72 ? 8.442 -0.618 16.317 1.00 91.75 72 GLU A N 1
ATOM 551 C CA . GLU A 1 72 ? 8.849 -1.050 14.991 1.00 91.75 72 GLU A CA 1
ATOM 552 C C . GLU A 1 72 ? 8.339 -0.083 13.922 1.00 91.75 72 GLU A C 1
ATOM 554 O O . GLU A 1 72 ? 7.229 0.444 14.011 1.00 91.75 72 GLU A O 1
ATOM 559 N N . THR A 1 73 ? 9.155 0.115 12.891 1.00 93.75 73 THR A N 1
ATOM 560 C CA . THR A 1 73 ? 8.842 0.999 11.761 1.00 93.75 73 THR A CA 1
ATOM 561 C C . THR A 1 73 ? 8.114 0.266 10.638 1.00 93.75 73 THR A C 1
ATOM 563 O O . THR A 1 73 ? 7.352 0.883 9.902 1.00 93.75 73 THR A O 1
ATOM 566 N N . CYS A 1 74 ? 8.286 -1.049 10.515 1.00 96.50 74 CYS A N 1
A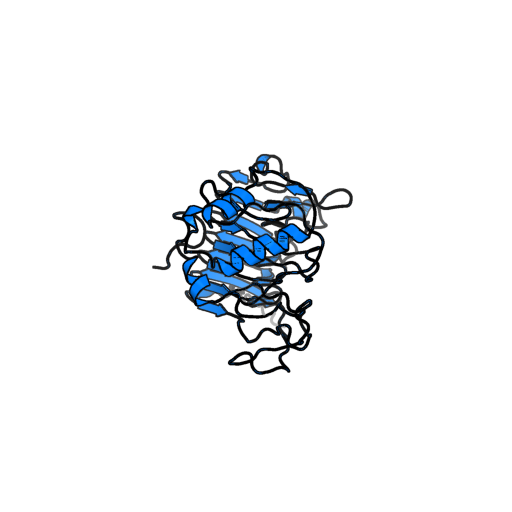TOM 567 C CA . CYS A 1 74 ? 7.667 -1.840 9.456 1.00 96.50 74 CYS A CA 1
ATOM 568 C C . CYS A 1 74 ? 7.213 -3.222 9.939 1.00 96.50 74 CYS A C 1
ATOM 570 O O . CYS A 1 74 ? 7.517 -3.617 11.069 1.00 96.50 74 CYS A O 1
ATOM 572 N N . ILE A 1 75 ? 6.457 -3.932 9.096 1.00 97.56 75 ILE A N 1
ATOM 573 C CA . ILE A 1 75 ? 6.096 -5.337 9.329 1.00 97.56 75 ILE A CA 1
ATOM 574 C C . ILE A 1 75 ? 7.231 -6.249 8.852 1.00 97.56 75 ILE A C 1
ATOM 576 O O . ILE A 1 75 ? 7.712 -7.074 9.626 1.00 97.56 75 ILE A O 1
ATOM 580 N N . LEU A 1 76 ? 7.681 -6.072 7.608 1.00 97.19 76 LEU A N 1
ATOM 581 C CA . LEU A 1 76 ? 8.787 -6.812 7.009 1.00 97.19 76 LEU A CA 1
ATOM 582 C C . LEU A 1 76 ? 9.949 -5.856 6.725 1.00 97.19 76 LEU A C 1
ATOM 584 O O . LEU A 1 76 ? 9.787 -4.870 6.006 1.00 97.19 76 LEU A O 1
ATOM 588 N N . TYR A 1 77 ? 11.122 -6.164 7.285 1.00 97.06 77 TYR A N 1
ATOM 589 C CA . TYR A 1 77 ? 12.343 -5.386 7.079 1.00 97.06 77 TYR A CA 1
ATOM 590 C C . TYR A 1 77 ? 13.397 -6.184 6.309 1.00 97.06 77 TYR A C 1
ATOM 592 O O . TYR A 1 77 ? 13.860 -7.227 6.774 1.00 97.06 77 TYR A O 1
ATOM 600 N N . LEU A 1 78 ? 13.820 -5.658 5.162 1.00 96.31 78 LEU A N 1
ATOM 601 C CA . LEU A 1 78 ? 14.894 -6.198 4.333 1.00 96.31 78 LEU A CA 1
ATOM 602 C C . LEU A 1 78 ? 16.214 -5.531 4.736 1.00 96.31 78 LEU A C 1
ATOM 604 O O . LEU A 1 78 ? 16.503 -4.388 4.376 1.00 96.31 78 LEU A O 1
ATOM 608 N N . ASN A 1 79 ? 17.029 -6.231 5.523 1.00 94.06 79 ASN A N 1
ATOM 609 C CA . ASN A 1 79 ? 18.273 -5.680 6.057 1.00 94.06 79 ASN A CA 1
ATOM 610 C C . ASN A 1 79 ? 19.465 -5.947 5.128 1.00 94.06 79 ASN A C 1
ATOM 612 O O . ASN A 1 79 ? 20.365 -6.712 5.475 1.00 94.06 79 ASN A O 1
ATOM 616 N N . ASN A 1 80 ? 19.460 -5.324 3.946 1.00 92.88 80 ASN A N 1
ATOM 617 C CA . ASN A 1 80 ? 20.453 -5.574 2.897 1.00 92.88 80 ASN A CA 1
ATOM 618 C C . ASN A 1 80 ? 20.541 -7.069 2.532 1.00 92.88 80 ASN A C 1
ATOM 620 O O . ASN A 1 80 ? 21.625 -7.644 2.406 1.00 92.88 80 ASN A O 1
ATOM 624 N N . SER A 1 81 ? 19.375 -7.704 2.437 1.00 91.75 81 SER A N 1
ATOM 625 C CA . SER A 1 81 ? 19.243 -9.141 2.220 1.00 91.75 81 SER A CA 1
ATOM 626 C C . SER A 1 81 ? 19.543 -9.500 0.768 1.00 91.75 81 SER A C 1
ATOM 628 O O . SER A 1 81 ? 19.130 -8.788 -0.138 1.00 91.75 81 SER A O 1
ATOM 630 N N . ASN A 1 82 ? 20.223 -10.619 0.534 1.00 93.88 82 ASN A N 1
ATOM 631 C CA . ASN A 1 82 ? 20.267 -11.250 -0.784 1.00 93.88 82 ASN A CA 1
ATOM 632 C C . ASN A 1 82 ? 19.257 -12.399 -0.761 1.00 93.88 82 ASN A C 1
ATOM 634 O O . ASN A 1 82 ? 19.508 -13.368 -0.047 1.00 93.88 82 ASN A O 1
ATOM 638 N N . VAL A 1 83 ? 18.094 -12.236 -1.392 1.00 92.44 83 VAL A N 1
ATOM 639 C CA . VAL A 1 83 ? 16.917 -13.096 -1.194 1.00 92.44 83 VAL A CA 1
ATOM 640 C C . VAL A 1 83 ? 16.019 -13.097 -2.426 1.00 92.44 83 VAL A C 1
ATOM 642 O O . VAL A 1 83 ? 15.838 -12.061 -3.059 1.00 92.44 83 VAL A O 1
ATOM 645 N N . ASP A 1 84 ? 15.419 -14.252 -2.699 1.00 96.44 84 ASP A N 1
ATOM 646 C CA . ASP A 1 84 ? 14.255 -14.361 -3.569 1.00 96.44 84 ASP A CA 1
ATOM 647 C C . ASP A 1 84 ? 13.037 -14.618 -2.667 1.00 96.44 84 ASP A C 1
ATOM 649 O O . ASP A 1 84 ? 12.870 -15.694 -2.090 1.00 96.44 84 ASP A O 1
ATOM 653 N N . LEU A 1 85 ? 12.242 -13.571 -2.427 1.00 97.31 85 LEU A N 1
ATOM 654 C CA . LEU A 1 85 ? 11.108 -13.596 -1.499 1.00 97.31 85 LEU A CA 1
ATOM 655 C C . LEU A 1 85 ? 9.798 -13.609 -2.280 1.00 97.31 85 LEU A C 1
ATOM 657 O O . LEU A 1 85 ? 9.509 -12.682 -3.032 1.00 97.31 85 LEU A O 1
ATOM 661 N N . THR A 1 86 ? 8.975 -14.618 -2.023 1.00 98.44 86 THR A N 1
ATOM 662 C CA . THR A 1 86 ? 7.586 -14.674 -2.475 1.00 98.44 86 THR A CA 1
ATOM 663 C C . THR A 1 86 ? 6.649 -14.432 -1.298 1.00 98.44 86 THR A C 1
ATOM 665 O O . THR A 1 86 ? 6.766 -15.074 -0.253 1.00 98.44 86 THR A O 1
ATOM 668 N N . VAL A 1 87 ? 5.718 -13.500 -1.469 1.00 98.50 87 VAL A N 1
ATOM 669 C CA . VAL A 1 87 ? 4.634 -13.205 -0.533 1.00 98.50 87 VAL A CA 1
ATOM 670 C C . VAL A 1 87 ? 3.331 -13.324 -1.301 1.00 98.50 87 VAL A C 1
ATOM 672 O O . VAL A 1 87 ? 3.091 -12.526 -2.211 1.00 98.50 87 VAL A O 1
ATOM 675 N N . HIS A 1 88 ? 2.510 -14.305 -0.941 1.00 97.94 88 HIS A N 1
ATOM 676 C CA . HIS A 1 88 ? 1.218 -14.503 -1.574 1.00 97.94 88 HIS A CA 1
ATOM 677 C C . HIS A 1 88 ? 0.099 -14.835 -0.602 1.00 97.94 88 HIS A C 1
ATOM 679 O O . HIS A 1 88 ? 0.343 -15.328 0.500 1.00 97.94 88 HIS A O 1
ATOM 685 N N . ASP A 1 89 ? -1.131 -14.499 -0.993 1.00 98.56 89 ASP A N 1
ATOM 686 C CA . ASP A 1 89 ? -2.347 -14.743 -0.209 1.00 98.56 89 ASP A CA 1
ATOM 687 C C . ASP A 1 89 ? -2.293 -14.165 1.220 1.00 98.56 89 ASP A C 1
ATOM 689 O O . ASP A 1 89 ? -3.026 -14.580 2.120 1.00 98.56 89 ASP A O 1
ATOM 693 N N . CYS A 1 90 ? -1.419 -13.183 1.459 1.00 98.81 90 CYS A N 1
ATOM 694 C CA . CYS A 1 90 ? -1.204 -12.593 2.772 1.00 98.81 90 CYS A CA 1
ATOM 695 C C . CYS A 1 90 ? -2.045 -11.330 2.975 1.00 98.81 90 CYS A C 1
ATOM 697 O O . CYS A 1 90 ? -2.411 -10.603 2.047 1.00 98.81 90 CYS A O 1
ATOM 699 N N . ALA A 1 91 ? -2.299 -11.021 4.244 1.00 98.75 91 ALA A N 1
ATOM 700 C CA . ALA A 1 91 ? -2.956 -9.792 4.658 1.00 98.75 91 ALA A CA 1
ATOM 701 C C . ALA A 1 91 ? -2.041 -8.969 5.563 1.00 98.75 91 ALA A C 1
ATOM 703 O O . ALA A 1 91 ? -1.652 -9.421 6.636 1.00 98.75 91 ALA A O 1
ATOM 704 N N . PHE A 1 92 ? -1.744 -7.737 5.166 1.00 98.81 92 PHE A N 1
ATOM 705 C CA . PHE A 1 92 ? -0.949 -6.783 5.931 1.00 98.81 92 PHE A CA 1
ATOM 706 C C . PHE A 1 92 ? -1.830 -5.652 6.436 1.00 98.81 92 PHE A C 1
ATOM 708 O O . PHE A 1 92 ? -2.394 -4.892 5.649 1.00 98.81 92 PHE A O 1
ATOM 715 N N . ILE A 1 93 ? -1.966 -5.541 7.755 1.00 98.62 93 ILE A N 1
ATOM 716 C CA . ILE A 1 93 ? -2.998 -4.711 8.373 1.00 98.62 93 ILE A CA 1
ATOM 717 C C . ILE A 1 93 ? -2.394 -3.883 9.513 1.00 98.62 93 ILE A C 1
ATOM 719 O O . ILE A 1 93 ? -1.605 -4.375 10.325 1.00 98.62 93 ILE A O 1
ATOM 723 N N . ASN A 1 94 ? -2.791 -2.608 9.590 1.00 98.00 94 ASN A N 1
ATOM 724 C CA . ASN A 1 94 ? -2.435 -1.684 10.676 1.00 98.00 94 ASN A CA 1
ATOM 725 C C . ASN A 1 94 ? -0.925 -1.408 10.798 1.00 98.00 94 ASN A C 1
ATOM 727 O O . ASN A 1 94 ? -0.390 -1.269 11.900 1.00 98.00 94 ASN A O 1
ATOM 731 N N . ALA A 1 95 ? -0.215 -1.327 9.675 1.00 97.25 95 ALA A N 1
ATOM 732 C CA . ALA A 1 95 ? 1.229 -1.136 9.675 1.00 97.25 95 ALA A CA 1
ATOM 733 C C . ALA A 1 95 ? 1.653 0.245 10.226 1.00 97.25 95 ALA A C 1
ATOM 735 O O . ALA A 1 95 ? 1.053 1.269 9.881 1.00 97.25 95 ALA A O 1
ATOM 736 N N . PRO A 1 96 ? 2.710 0.300 11.063 1.00 93.62 96 PRO A N 1
ATOM 737 C CA . PRO A 1 96 ? 3.060 1.496 11.814 1.00 93.62 96 PRO A CA 1
ATOM 738 C C . PRO A 1 96 ? 3.561 2.630 10.927 1.00 93.62 96 PRO A C 1
ATOM 740 O O . PRO A 1 96 ? 3.046 3.725 11.088 1.00 93.62 96 PRO A O 1
ATOM 743 N N . ASN A 1 97 ? 4.537 2.388 10.046 1.00 95.56 97 ASN A N 1
ATOM 744 C CA . ASN A 1 97 ? 5.049 3.344 9.051 1.00 95.56 97 ASN A CA 1
ATOM 745 C C . ASN A 1 97 ? 5.339 2.687 7.693 1.00 95.56 97 ASN A C 1
ATOM 747 O O . ASN A 1 97 ? 5.378 3.395 6.708 1.00 95.56 97 ASN A O 1
ATOM 751 N N . HIS A 1 98 ? 5.617 1.387 7.614 1.00 97.81 98 HIS A N 1
ATOM 752 C CA . HIS A 1 98 ? 5.677 0.703 6.324 1.00 97.81 98 HIS A CA 1
ATOM 753 C C . HIS A 1 98 ? 5.172 -0.726 6.456 1.00 97.81 98 HIS A C 1
ATOM 755 O O . HIS A 1 98 ? 5.217 -1.298 7.551 1.00 97.81 98 HIS A O 1
ATOM 761 N N . VAL A 1 99 ? 4.737 -1.339 5.359 1.00 98.44 99 VAL A N 1
ATOM 762 C CA . VAL A 1 99 ? 4.539 -2.793 5.356 1.00 98.44 99 VAL A CA 1
ATOM 763 C C . VAL A 1 99 ? 5.864 -3.484 5.062 1.00 98.44 99 VAL A C 1
ATOM 765 O O . VAL A 1 99 ? 6.407 -4.128 5.961 1.00 98.44 99 VAL A O 1
ATOM 768 N N . ILE A 1 100 ? 6.410 -3.291 3.862 1.00 98.44 100 ILE A N 1
ATOM 769 C CA . ILE A 1 100 ? 7.701 -3.836 3.434 1.00 98.44 100 ILE A CA 1
ATOM 770 C C . ILE A 1 100 ? 8.678 -2.677 3.250 1.00 98.44 100 ILE A C 1
ATOM 772 O O . ILE A 1 100 ? 8.418 -1.762 2.471 1.00 98.44 100 ILE A O 1
ATOM 776 N N . LEU A 1 101 ? 9.797 -2.722 3.973 1.00 98.00 101 LEU A N 1
ATOM 777 C CA . LEU A 1 101 ? 10.827 -1.686 3.946 1.00 98.00 101 LEU A CA 1
ATOM 778 C C . LEU A 1 101 ? 12.220 -2.303 3.834 1.00 98.00 101 LEU A C 1
ATOM 780 O O . LEU A 1 101 ? 12.534 -3.232 4.575 1.00 98.00 101 LEU A O 1
ATOM 784 N N . GLY A 1 102 ? 13.106 -1.716 3.033 1.00 97.06 102 GLY A N 1
ATOM 785 C CA . GLY A 1 102 ? 14.546 -1.890 3.230 1.00 97.06 102 GLY A CA 1
ATOM 786 C C . GLY A 1 102 ? 15.367 -1.987 1.954 1.00 97.06 102 GLY A C 1
ATOM 787 O O . GLY A 1 102 ? 15.020 -1.420 0.924 1.00 97.06 102 GLY A O 1
ATOM 788 N N . LEU A 1 103 ? 16.502 -2.678 2.051 1.00 97.00 103 LEU A N 1
ATOM 789 C CA . LEU A 1 103 ? 17.453 -2.869 0.960 1.00 97.00 103 LEU A CA 1
ATOM 790 C C . LEU A 1 103 ? 17.595 -4.351 0.633 1.00 97.00 103 LEU A C 1
ATOM 792 O O . LEU A 1 103 ? 17.698 -5.172 1.550 1.00 97.00 103 LEU A O 1
ATOM 796 N N . PHE A 1 104 ? 17.662 -4.690 -0.653 1.00 97.00 104 PHE A N 1
ATOM 797 C CA . PHE A 1 104 ? 17.785 -6.082 -1.071 1.00 97.00 104 PHE A CA 1
ATOM 798 C C . PHE A 1 104 ? 18.491 -6.286 -2.420 1.00 97.00 104 PHE A C 1
ATOM 800 O O . PHE A 1 104 ? 18.608 -5.368 -3.235 1.00 97.00 104 PHE A O 1
ATOM 807 N N . ARG A 1 105 ? 18.929 -7.526 -2.642 1.00 96.12 105 ARG A N 1
ATOM 808 C CA . ARG A 1 105 ? 19.336 -8.117 -3.926 1.00 96.12 105 ARG A CA 1
ATOM 809 C C . ARG A 1 105 ? 18.508 -9.369 -4.175 1.00 96.12 105 ARG A C 1
ATOM 811 O O . ARG A 1 105 ? 18.090 -10.000 -3.207 1.00 96.12 105 ARG A O 1
ATOM 818 N N . GLY A 1 106 ? 18.324 -9.718 -5.444 1.00 94.88 106 GLY A N 1
ATOM 819 C CA . GLY A 1 106 ? 17.446 -10.806 -5.871 1.00 94.88 106 GLY A CA 1
ATOM 820 C C . GLY A 1 106 ? 16.092 -10.271 -6.326 1.00 94.88 106 GLY A C 1
ATOM 821 O O . GLY A 1 106 ? 16.023 -9.223 -6.978 1.00 94.88 106 GLY A O 1
ATOM 822 N N . SER A 1 107 ? 15.026 -10.989 -5.991 1.00 97.31 107 SER A N 1
ATOM 823 C CA . SER A 1 107 ? 13.670 -10.704 -6.452 1.00 97.31 107 SER A CA 1
ATOM 824 C C . SER A 1 107 ? 12.637 -10.713 -5.328 1.00 97.31 107 SER A C 1
ATOM 826 O O . SER A 1 107 ? 12.733 -11.471 -4.364 1.00 97.31 107 SER A O 1
ATOM 828 N N . LEU A 1 108 ? 11.626 -9.858 -5.461 1.00 98.62 108 LEU A N 1
ATOM 829 C CA . LEU A 1 108 ? 10.432 -9.859 -4.624 1.00 98.62 108 LEU A CA 1
ATOM 830 C C . LEU A 1 108 ? 9.227 -10.145 -5.518 1.00 98.62 108 LEU A C 1
ATOM 832 O O . LEU A 1 108 ? 8.936 -9.362 -6.416 1.00 98.62 108 LEU A O 1
ATOM 836 N N . THR A 1 109 ? 8.536 -11.251 -5.264 1.00 98.75 109 THR A N 1
ATOM 837 C CA . THR A 1 109 ? 7.244 -11.569 -5.882 1.00 98.75 109 THR A CA 1
ATOM 838 C C . THR A 1 109 ? 6.163 -11.331 -4.842 1.00 98.75 109 THR A C 1
ATOM 840 O O . THR A 1 109 ? 6.037 -12.093 -3.886 1.00 98.75 109 THR A O 1
ATOM 843 N N . ILE A 1 110 ? 5.425 -10.238 -4.987 1.00 98.88 110 ILE A N 1
ATOM 844 C CA . ILE A 1 110 ? 4.376 -9.806 -4.069 1.00 98.88 110 ILE A CA 1
ATOM 845 C C . ILE A 1 110 ? 3.052 -9.926 -4.817 1.00 98.88 110 ILE A C 1
ATOM 847 O O . ILE A 1 110 ? 2.664 -9.013 -5.546 1.00 98.88 110 ILE A O 1
ATOM 851 N N . ASP A 1 111 ? 2.388 -11.069 -4.675 1.00 98.81 111 ASP A N 1
ATOM 852 C CA . ASP A 1 111 ? 1.222 -11.421 -5.483 1.00 98.81 111 ASP A CA 1
ATOM 853 C C . ASP A 1 111 ? -0.008 -11.741 -4.637 1.00 98.81 111 ASP A C 1
ATOM 855 O O . ASP A 1 111 ? 0.095 -12.411 -3.622 1.00 98.81 111 ASP A O 1
ATOM 859 N N . ASN A 1 112 ? -1.188 -11.296 -5.051 1.00 98.81 112 ASN A N 1
ATOM 860 C CA . ASN A 1 112 ? -2.450 -11.670 -4.409 1.00 98.81 112 ASN A CA 1
ATOM 861 C C . ASN A 1 112 ? -2.547 -11.330 -2.907 1.00 98.81 112 ASN A C 1
ATOM 863 O O . ASN A 1 112 ? -3.042 -12.127 -2.116 1.00 98.81 112 ASN A O 1
ATOM 867 N N . ASN A 1 113 ? -2.082 -10.149 -2.485 1.00 98.94 113 ASN A N 1
ATOM 868 C CA . ASN A 1 113 ? -2.116 -9.730 -1.078 1.00 98.94 113 ASN A CA 1
ATOM 869 C C . ASN A 1 113 ? -3.023 -8.519 -0.841 1.00 98.94 113 ASN A C 1
ATOM 871 O O . ASN A 1 113 ? -3.245 -7.688 -1.726 1.00 98.94 113 ASN A O 1
ATOM 875 N N . ILE A 1 114 ? -3.479 -8.348 0.400 1.00 98.88 114 ILE A N 1
ATOM 876 C CA . ILE A 1 114 ? -4.124 -7.103 0.840 1.00 98.88 114 ILE A CA 1
ATOM 877 C C . ILE A 1 114 ? -3.196 -6.286 1.745 1.00 98.88 114 ILE A C 1
ATOM 879 O O . ILE A 1 114 ? -2.555 -6.823 2.645 1.00 98.88 114 ILE A O 1
ATOM 883 N N . PHE A 1 115 ? -3.164 -4.970 1.539 1.00 98.94 115 PHE A N 1
ATOM 884 C CA . PHE A 1 115 ? -2.422 -3.997 2.343 1.00 98.94 115 PHE A CA 1
ATOM 885 C C . PHE A 1 115 ? -3.397 -2.926 2.822 1.00 98.94 115 PHE A C 1
ATOM 887 O O . PHE A 1 115 ? -3.922 -2.157 2.019 1.00 98.94 115 PHE A O 1
ATOM 894 N N . VAL A 1 116 ? -3.675 -2.881 4.124 1.00 98.81 116 VAL A N 1
ATOM 895 C CA . VAL A 1 116 ? -4.777 -2.080 4.670 1.00 98.81 116 VAL A CA 1
ATOM 896 C C . VAL A 1 116 ? -4.326 -1.283 5.882 1.00 98.81 116 VAL A C 1
ATOM 898 O O . VAL A 1 116 ? -3.821 -1.839 6.856 1.00 98.81 116 VAL A O 1
ATOM 901 N N . ASN A 1 117 ? -4.583 0.025 5.851 1.00 98.38 117 ASN A N 1
ATOM 902 C CA . ASN A 1 117 ? -4.256 0.949 6.936 1.00 98.38 117 ASN A CA 1
ATOM 903 C C . ASN A 1 117 ? -2.764 0.918 7.303 1.00 98.38 117 ASN A C 1
ATOM 905 O O . ASN A 1 117 ? -2.354 0.364 8.324 1.00 98.38 117 ASN A O 1
ATOM 909 N N . CYS A 1 118 ? -1.950 1.537 6.459 1.00 97.06 118 CYS A N 1
ATOM 910 C CA . CYS A 1 118 ? -0.525 1.725 6.698 1.00 97.06 118 CYS A CA 1
ATOM 911 C C . CYS A 1 118 ? -0.239 3.224 6.745 1.00 97.06 118 CYS A C 1
ATOM 913 O O . CYS A 1 118 ? -0.755 3.966 5.912 1.00 97.06 118 CYS A O 1
ATOM 915 N N . ARG A 1 119 ? 0.557 3.704 7.706 1.00 94.75 119 ARG A N 1
ATOM 916 C CA . ARG A 1 119 ? 1.143 5.050 7.558 1.00 94.75 119 ARG A CA 1
ATOM 917 C C . ARG A 1 119 ? 2.313 4.980 6.592 1.00 94.75 119 ARG A C 1
ATOM 919 O O . ARG A 1 119 ? 2.895 3.929 6.464 1.00 94.75 119 ARG A O 1
ATOM 926 N N . MET A 1 120 ? 2.648 6.101 5.976 1.00 95.31 120 MET A N 1
ATOM 927 C CA . MET A 1 120 ? 3.680 6.306 4.962 1.00 95.31 120 MET A CA 1
ATOM 928 C C . MET A 1 120 ? 3.574 5.426 3.710 1.00 95.31 120 MET A C 1
ATOM 930 O O . MET A 1 120 ? 3.119 5.969 2.709 1.00 95.31 120 MET A O 1
ATOM 934 N N . GLU A 1 121 ? 3.985 4.150 3.705 1.00 96.38 121 GLU A N 1
ATOM 935 C CA . GLU A 1 121 ? 4.034 3.344 2.468 1.00 96.38 121 GLU A CA 1
ATOM 936 C C . GLU A 1 121 ? 3.777 1.841 2.651 1.00 96.38 121 GLU A C 1
ATOM 938 O O . GLU A 1 121 ? 4.347 1.214 3.542 1.00 96.38 121 GLU A O 1
ATOM 943 N N . ALA A 1 122 ? 3.019 1.202 1.751 1.00 98.25 122 ALA A N 1
ATOM 944 C CA . ALA A 1 122 ? 2.958 -0.264 1.755 1.00 98.25 122 ALA A CA 1
ATOM 945 C C . ALA A 1 122 ? 4.283 -0.882 1.269 1.00 98.25 122 ALA A C 1
ATOM 947 O O . ALA A 1 122 ? 4.822 -1.766 1.936 1.00 98.25 122 ALA A O 1
ATOM 948 N N . MET A 1 123 ? 4.845 -0.393 0.162 1.00 98.38 123 MET A N 1
ATOM 949 C CA . MET A 1 123 ? 6.071 -0.947 -0.421 1.00 98.38 123 MET A CA 1
ATOM 950 C C . MET A 1 123 ? 7.162 0.111 -0.599 1.00 98.38 123 MET A C 1
ATOM 952 O O . MET A 1 123 ? 7.002 1.045 -1.384 1.00 98.38 123 MET A O 1
ATOM 956 N N . ASP A 1 124 ? 8.281 -0.069 0.109 1.00 97.88 124 ASP A N 1
ATOM 957 C CA . ASP A 1 124 ? 9.479 0.771 0.046 1.00 97.88 124 ASP A CA 1
ATOM 958 C C . ASP A 1 124 ? 10.756 -0.102 0.103 1.00 97.88 124 ASP A C 1
ATOM 960 O O . ASP A 1 124 ? 11.429 -0.221 1.131 1.00 97.88 124 ASP A O 1
ATOM 964 N N . ALA A 1 125 ? 11.080 -0.776 -1.003 1.00 97.69 125 ALA A N 1
ATOM 965 C CA . ALA A 1 125 ? 12.243 -1.661 -1.095 1.00 97.69 125 ALA A CA 1
ATOM 966 C C . ALA A 1 125 ? 13.210 -1.198 -2.187 1.00 97.69 125 ALA A C 1
ATOM 968 O O . ALA A 1 125 ? 12.835 -1.092 -3.349 1.00 97.69 125 ALA A O 1
ATOM 969 N N . ARG A 1 126 ? 14.471 -0.957 -1.818 1.00 97.44 126 ARG A N 1
ATOM 970 C CA . ARG A 1 126 ? 15.528 -0.444 -2.697 1.00 97.44 126 ARG A CA 1
ATOM 971 C C . ARG A 1 126 ? 16.519 -1.536 -3.101 1.00 97.44 126 ARG A C 1
ATOM 973 O O . ARG A 1 126 ? 16.928 -2.345 -2.265 1.00 97.44 126 ARG A O 1
ATOM 980 N N . GLY A 1 127 ? 17.002 -1.493 -4.341 1.00 97.00 127 GLY A N 1
ATOM 981 C CA . GLY A 1 127 ? 18.114 -2.333 -4.780 1.00 97.00 127 GLY A CA 1
ATOM 982 C C . GLY A 1 127 ? 19.422 -1.961 -4.084 1.00 97.00 127 GLY A C 1
ATOM 983 O O . GLY A 1 127 ? 19.777 -0.784 -3.975 1.00 97.00 127 GLY A O 1
ATOM 984 N N . SER A 1 128 ? 20.151 -2.960 -3.590 1.00 94.69 128 SER A N 1
ATOM 985 C CA . SER A 1 128 ? 21.393 -2.751 -2.834 1.00 94.69 128 SER A CA 1
ATOM 986 C C . SER A 1 128 ? 22.671 -3.096 -3.599 1.00 94.69 128 SER A C 1
ATOM 988 O O . SER A 1 128 ? 23.784 -2.898 -3.093 1.00 94.69 128 SER A O 1
ATOM 990 N N . ASP A 1 129 ? 22.544 -3.641 -4.807 1.00 91.69 129 ASP A N 1
ATOM 991 C CA . ASP A 1 129 ? 23.661 -3.721 -5.742 1.00 91.69 129 ASP A CA 1
ATOM 992 C C . ASP A 1 129 ? 23.886 -2.352 -6.406 1.00 91.69 129 ASP A C 1
ATOM 994 O O . ASP A 1 129 ? 22.991 -1.513 -6.423 1.00 91.69 129 ASP A O 1
ATOM 998 N N . SER A 1 130 ? 25.100 -2.064 -6.873 1.00 87.81 130 SER A N 1
ATOM 999 C CA . SER A 1 130 ? 25.423 -0.800 -7.551 1.00 87.81 130 SER A CA 1
ATOM 1000 C C . SER A 1 130 ? 25.459 -0.914 -9.073 1.00 87.81 130 SER A C 1
ATOM 1002 O O . SER A 1 130 ? 25.629 0.102 -9.744 1.00 87.81 130 SER A O 1
ATOM 1004 N N . LYS A 1 131 ? 25.335 -2.131 -9.604 1.00 88.38 131 LYS A N 1
ATOM 1005 C CA . LYS A 1 131 ? 25.486 -2.463 -11.023 1.00 88.38 131 LYS A CA 1
ATOM 1006 C C . LYS A 1 131 ? 24.253 -3.135 -11.599 1.00 88.38 131 LYS A C 1
ATOM 1008 O O . LYS A 1 131 ? 23.961 -2.922 -12.768 1.00 88.38 131 LYS A O 1
ATOM 1013 N N . GLU A 1 132 ? 23.580 -3.950 -10.798 1.00 92.25 132 GLU A N 1
ATOM 1014 C CA . GLU A 1 132 ? 22.396 -4.697 -11.214 1.00 92.25 132 GLU A CA 1
ATOM 1015 C C . GLU A 1 132 ? 21.165 -4.204 -10.456 1.00 92.25 132 GLU A C 1
ATOM 1017 O O . GLU A 1 132 ? 21.243 -3.836 -9.279 1.00 92.25 132 GLU A O 1
ATOM 1022 N N . ASN A 1 133 ? 20.032 -4.172 -11.150 1.00 96.56 133 ASN A N 1
ATOM 1023 C CA . ASN A 1 133 ? 18.756 -3.858 -10.534 1.00 96.56 133 ASN A CA 1
ATOM 1024 C C . ASN A 1 133 ? 18.164 -5.120 -9.907 1.00 96.56 133 ASN A C 1
ATOM 1026 O O . ASN A 1 133 ? 18.245 -6.213 -10.468 1.00 96.56 133 ASN A O 1
ATOM 1030 N N . SER A 1 134 ? 17.561 -4.962 -8.734 1.00 97.88 134 SER A N 1
ATOM 1031 C CA . SER A 1 134 ? 16.746 -6.012 -8.129 1.00 97.88 134 SER A CA 1
ATOM 1032 C C . SER A 1 134 ? 15.344 -5.993 -8.736 1.00 97.88 134 SER A C 1
ATOM 1034 O O . SER A 1 134 ? 14.841 -4.929 -9.091 1.00 97.88 134 SER A O 1
ATOM 1036 N N . ARG A 1 135 ? 14.679 -7.145 -8.818 1.0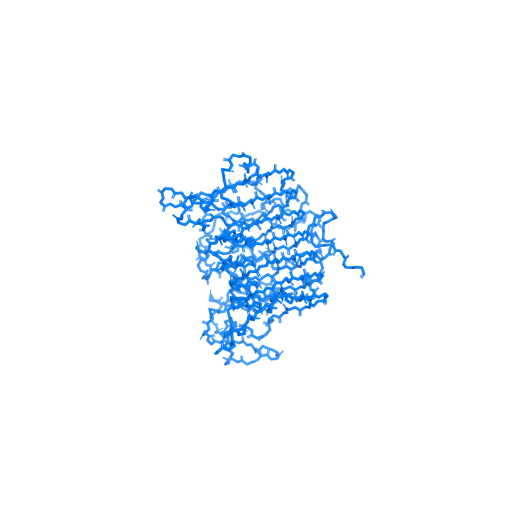0 98.25 135 ARG A N 1
ATOM 1037 C CA . ARG A 1 135 ? 13.343 -7.235 -9.427 1.00 98.25 135 ARG A CA 1
ATOM 1038 C C . ARG A 1 135 ? 12.236 -7.169 -8.381 1.00 98.25 135 ARG A C 1
ATOM 1040 O O . ARG A 1 135 ? 12.334 -7.818 -7.341 1.00 98.25 135 ARG A O 1
ATOM 1047 N N . ILE A 1 136 ? 11.163 -6.446 -8.681 1.00 98.81 136 ILE A N 1
ATOM 1048 C CA . ILE A 1 136 ? 9.921 -6.455 -7.907 1.00 98.81 136 ILE A CA 1
ATOM 1049 C C . ILE A 1 136 ? 8.755 -6.716 -8.858 1.00 98.81 136 ILE A C 1
ATOM 1051 O O . ILE A 1 136 ? 8.435 -5.876 -9.695 1.00 98.81 136 ILE A O 1
ATOM 1055 N N . ASP A 1 137 ? 8.092 -7.852 -8.686 1.00 98.88 137 ASP A N 1
ATOM 1056 C CA . ASP A 1 137 ? 6.775 -8.098 -9.260 1.00 98.88 137 ASP A CA 1
ATOM 1057 C C . ASP A 1 137 ? 5.738 -7.824 -8.169 1.00 98.88 137 ASP A C 1
ATOM 1059 O O . ASP A 1 137 ? 5.759 -8.452 -7.110 1.00 98.88 137 ASP A O 1
ATOM 1063 N N . PHE A 1 138 ? 4.855 -6.857 -8.397 1.00 98.94 138 PHE A N 1
ATOM 1064 C CA . PHE A 1 138 ? 3.805 -6.469 -7.463 1.00 98.94 138 PHE A CA 1
ATOM 1065 C C . PHE A 1 138 ? 2.464 -6.597 -8.179 1.00 98.94 138 PHE A C 1
ATOM 1067 O O . PHE A 1 138 ? 2.041 -5.686 -8.892 1.00 98.94 138 PHE A O 1
ATOM 1074 N N . THR A 1 139 ? 1.820 -7.754 -8.049 1.00 98.88 139 THR A N 1
ATOM 1075 C CA . THR A 1 139 ? 0.678 -8.135 -8.885 1.00 98.88 139 THR A CA 1
ATOM 1076 C C . THR A 1 139 ? -0.542 -8.545 -8.078 1.00 98.88 139 THR A C 1
ATOM 1078 O O . THR A 1 139 ? -0.431 -9.070 -6.977 1.00 98.88 139 THR A O 1
ATOM 1081 N N . ASN A 1 140 ? -1.739 -8.289 -8.609 1.00 98.81 140 ASN A N 1
ATOM 1082 C CA . ASN A 1 140 ? -2.995 -8.718 -7.985 1.00 98.81 140 ASN A CA 1
ATOM 1083 C C . ASN A 1 140 ? -3.130 -8.289 -6.510 1.00 98.81 140 ASN A C 1
ATOM 1085 O O . ASN A 1 140 ? -3.715 -9.003 -5.710 1.00 98.81 140 ASN A O 1
ATOM 1089 N N . ASN A 1 141 ? -2.591 -7.140 -6.098 1.00 98.94 141 ASN A N 1
ATOM 1090 C CA . ASN A 1 141 ? -2.686 -6.692 -4.707 1.00 98.94 141 ASN A CA 1
ATOM 1091 C C . ASN A 1 141 ? -3.782 -5.641 -4.527 1.00 98.94 141 ASN A C 1
ATOM 1093 O O . ASN A 1 141 ? -3.975 -4.780 -5.384 1.00 98.94 141 ASN A O 1
ATOM 1097 N N . THR A 1 142 ? -4.465 -5.654 -3.383 1.00 98.94 142 THR A N 1
ATOM 1098 C CA . THR A 1 142 ? -5.387 -4.578 -2.982 1.00 98.94 142 THR A CA 1
ATOM 1099 C C . THR A 1 142 ? -4.739 -3.721 -1.899 1.00 98.94 142 THR A C 1
ATOM 1101 O O . THR A 1 142 ? -4.572 -4.170 -0.767 1.00 98.94 142 THR A O 1
ATOM 1104 N N . VAL A 1 143 ? -4.395 -2.475 -2.224 1.00 98.94 143 VAL A N 1
ATOM 1105 C CA . VAL A 1 143 ? -3.683 -1.531 -1.351 1.00 98.94 143 VAL A CA 1
ATOM 1106 C C . VAL A 1 143 ? -4.589 -0.354 -1.012 1.00 98.94 143 VAL A C 1
ATOM 1108 O O . VAL A 1 143 ? -4.839 0.503 -1.860 1.00 98.94 143 VAL A O 1
ATOM 1111 N N . LEU A 1 144 ? -5.084 -0.307 0.229 1.00 98.75 144 LEU A N 1
ATOM 1112 C CA . LEU A 1 144 ? -6.050 0.690 0.690 1.00 98.75 144 LEU A CA 1
ATOM 1113 C C . LEU A 1 144 ? -5.627 1.406 1.979 1.00 98.75 144 LEU A C 1
ATOM 1115 O O . LEU A 1 144 ? -5.084 0.804 2.906 1.00 98.75 144 LEU A O 1
ATOM 1119 N N . PHE A 1 145 ? -6.000 2.684 2.086 1.00 98.25 145 PHE A N 1
ATOM 1120 C CA . PHE A 1 145 ? -5.837 3.505 3.296 1.00 98.25 145 PHE A CA 1
ATOM 1121 C C . PHE A 1 145 ? -4.370 3.750 3.666 1.00 98.25 145 PHE A C 1
ATOM 1123 O O . PHE A 1 145 ? -3.928 3.435 4.773 1.00 98.25 145 PHE A O 1
ATOM 1130 N N . MET A 1 146 ? -3.614 4.319 2.725 1.00 98.12 146 MET A N 1
ATOM 1131 C CA . MET A 1 146 ? -2.241 4.765 2.969 1.00 98.12 146 MET A CA 1
ATOM 1132 C C . MET A 1 146 ? -2.269 6.162 3.585 1.00 98.12 146 MET A C 1
ATOM 1134 O O . MET A 1 146 ? -2.755 7.115 2.980 1.00 98.12 146 MET A O 1
ATOM 1138 N N . TRP A 1 147 ? -1.783 6.297 4.811 1.00 96.62 147 TRP A N 1
ATOM 1139 C CA . TRP A 1 147 ? -1.833 7.535 5.581 1.00 96.62 147 TRP A CA 1
ATOM 1140 C C . TRP A 1 147 ? -0.520 8.300 5.503 1.00 96.62 147 TRP A C 1
ATOM 1142 O O . TRP A 1 147 ? 0.552 7.722 5.381 1.00 96.62 147 TRP A O 1
ATOM 1152 N N . SER A 1 148 ? -0.592 9.614 5.649 1.00 92.00 148 SER A N 1
ATOM 1153 C CA . SER A 1 148 ? 0.581 10.475 5.771 1.00 92.00 148 SER A CA 1
ATOM 1154 C C . SER A 1 148 ? 1.480 10.102 6.955 1.00 92.00 148 SER A C 1
ATOM 1156 O O . SER A 1 148 ? 1.073 9.418 7.895 1.00 92.00 148 SER A O 1
ATOM 1158 N N . PHE A 1 149 ? 2.713 10.612 6.954 1.00 87.06 149 PHE A N 1
ATOM 1159 C CA . PHE A 1 149 ? 3.647 10.426 8.071 1.00 87.06 149 PHE A CA 1
ATOM 1160 C C . PHE A 1 149 ? 3.140 11.067 9.371 1.00 87.06 149 PHE A C 1
ATOM 1162 O O . PHE A 1 149 ? 3.326 10.536 10.473 1.00 87.06 149 PHE A O 1
ATOM 1169 N N . LYS A 1 150 ? 2.507 12.237 9.231 1.00 84.56 150 LYS A N 1
ATOM 1170 C CA . LYS A 1 150 ? 1.940 13.029 10.322 1.00 84.56 150 LYS A CA 1
ATOM 1171 C C . LYS A 1 150 ? 0.447 13.220 10.120 1.00 84.56 150 LYS A C 1
ATOM 1173 O O . LYS A 1 150 ? -0.041 13.333 9.001 1.00 84.56 150 LYS A O 1
ATOM 1178 N N . GLN A 1 151 ? -0.256 13.385 11.231 1.00 83.38 151 GLN A N 1
ATOM 1179 C CA . GLN A 1 151 ? -1.697 13.633 11.267 1.00 83.38 151 GLN A CA 1
ATOM 1180 C C . GLN A 1 151 ? -2.158 14.923 10.573 1.00 83.38 151 GLN A C 1
ATOM 1182 O O . GLN A 1 151 ? -3.348 15.074 10.352 1.00 83.38 151 GLN A O 1
ATOM 1187 N N . ASN A 1 152 ? -1.253 15.845 10.225 1.00 78.69 152 ASN A N 1
ATOM 1188 C CA . ASN A 1 152 ? -1.592 17.032 9.431 1.00 78.69 152 ASN A CA 1
ATOM 1189 C C . ASN A 1 152 ? -1.866 16.710 7.953 1.00 78.69 152 ASN A C 1
ATOM 1191 O O . ASN A 1 152 ? -2.261 17.596 7.209 1.00 78.69 152 ASN A O 1
ATOM 1195 N N . LEU A 1 153 ? -1.685 15.450 7.540 1.00 83.38 153 LEU A N 1
ATOM 1196 C CA . LEU A 1 153 ? -1.981 14.976 6.194 1.00 83.38 153 LEU A CA 1
ATOM 1197 C C . LEU A 1 153 ? -1.144 15.666 5.109 1.00 83.38 153 LEU A C 1
ATOM 1199 O O . LEU A 1 153 ? -1.587 15.738 3.980 1.00 83.38 153 LEU A O 1
ATOM 1203 N N . GLU A 1 154 ? 0.047 16.191 5.389 1.00 77.38 154 GLU A N 1
ATOM 1204 C CA . GLU A 1 154 ? 0.792 16.966 4.375 1.00 77.38 154 GLU A CA 1
ATOM 1205 C C . GLU A 1 154 ? 1.727 16.114 3.504 1.00 77.38 154 GLU A C 1
ATOM 1207 O O . GLU A 1 154 ? 1.903 16.413 2.328 1.00 77.38 154 GLU A O 1
ATOM 1212 N N . THR A 1 155 ? 2.334 15.058 4.059 1.00 81.88 155 THR A N 1
ATOM 1213 C CA . THR A 1 155 ? 3.410 14.307 3.387 1.00 81.88 155 THR A CA 1
ATOM 1214 C C . THR A 1 155 ? 3.295 12.797 3.574 1.00 81.88 155 THR A C 1
ATOM 1216 O O . THR A 1 155 ? 2.843 12.332 4.625 1.00 81.88 155 THR A O 1
ATOM 1219 N N . MET A 1 156 ? 3.791 12.037 2.591 1.00 91.44 156 MET A N 1
ATOM 1220 C CA . MET A 1 156 ? 3.713 10.569 2.521 1.00 91.44 156 MET A CA 1
ATOM 1221 C C . MET A 1 156 ? 2.276 10.031 2.446 1.00 91.44 156 MET A C 1
ATOM 1223 O O . MET A 1 156 ? 1.312 10.796 2.456 1.00 91.44 156 MET A O 1
ATOM 1227 N N . GLY A 1 157 ? 2.126 8.709 2.415 1.00 94.94 157 GLY A N 1
ATOM 1228 C CA . GLY A 1 157 ? 0.844 8.031 2.235 1.00 94.94 157 GLY A CA 1
ATOM 1229 C C . GLY A 1 157 ? 0.718 7.491 0.822 1.00 94.94 157 GLY A C 1
ATOM 1230 O O . GLY A 1 157 ? -0.245 7.830 0.137 1.00 94.94 157 GLY A O 1
ATOM 1231 N N . TYR A 1 158 ? 1.712 6.700 0.418 1.00 97.69 158 TYR A N 1
ATOM 1232 C CA . TYR A 1 158 ? 1.814 6.052 -0.879 1.00 97.69 158 TYR A CA 1
ATOM 1233 C C . TYR A 1 158 ? 1.496 4.562 -0.794 1.00 97.69 158 TYR A C 1
ATOM 1235 O O . TYR A 1 158 ? 1.720 3.926 0.231 1.00 97.69 158 TYR A O 1
ATOM 1243 N N . GLY A 1 159 ? 0.992 3.978 -1.874 1.00 98.38 159 GLY A N 1
ATOM 1244 C CA . GLY A 1 159 ? 0.869 2.527 -1.989 1.00 98.38 159 GLY A CA 1
ATOM 1245 C C . GLY A 1 159 ? 2.222 1.888 -2.278 1.00 98.38 159 GLY A C 1
ATOM 1246 O O . GLY A 1 159 ? 2.745 1.128 -1.466 1.00 98.38 159 GLY A O 1
ATOM 1247 N N . PHE A 1 160 ? 2.813 2.237 -3.417 1.00 98.81 160 PHE A N 1
ATOM 1248 C CA . PHE A 1 160 ? 4.066 1.654 -3.892 1.00 98.81 160 PHE A CA 1
ATOM 1249 C C . PHE A 1 160 ? 5.081 2.740 -4.248 1.00 98.81 160 PHE A C 1
ATOM 1251 O O . PHE A 1 160 ? 4.767 3.656 -5.010 1.00 98.81 160 PHE A O 1
ATOM 1258 N N . ARG A 1 161 ? 6.309 2.621 -3.736 1.00 98.12 161 ARG A N 1
ATOM 1259 C CA . ARG A 1 161 ? 7.427 3.497 -4.092 1.00 98.12 161 ARG A CA 1
ATOM 1260 C C . ARG A 1 161 ? 8.419 2.779 -5.001 1.00 98.12 161 ARG A C 1
ATOM 1262 O O . ARG A 1 161 ? 9.023 1.779 -4.620 1.00 98.12 161 ARG A O 1
ATOM 1269 N N . PHE A 1 162 ? 8.649 3.356 -6.172 1.00 98.38 162 PHE A N 1
ATOM 1270 C CA . PHE A 1 162 ? 9.679 2.941 -7.113 1.00 98.38 162 PHE A CA 1
ATOM 1271 C C . PHE A 1 162 ? 11.049 3.416 -6.627 1.00 98.38 162 PHE A C 1
ATOM 1273 O O . PHE A 1 162 ? 11.493 4.519 -6.948 1.00 98.38 162 PHE A O 1
ATOM 1280 N N . GLN A 1 163 ? 11.729 2.590 -5.838 1.00 97.69 163 GLN A N 1
ATOM 1281 C CA . GLN A 1 163 ? 13.044 2.938 -5.311 1.00 97.69 163 GLN A CA 1
ATOM 1282 C C . GLN A 1 163 ? 14.177 2.713 -6.335 1.00 97.69 163 GLN A C 1
ATOM 1284 O O . GLN A 1 163 ? 14.098 1.807 -7.167 1.00 97.69 163 GLN A O 1
ATOM 1289 N N . PRO A 1 164 ? 15.287 3.468 -6.237 1.00 97.06 164 PRO A N 1
ATOM 1290 C CA . PRO A 1 164 ? 16.463 3.293 -7.080 1.00 97.06 164 PRO A CA 1
ATOM 1291 C C . PRO A 1 164 ? 17.030 1.870 -7.044 1.00 97.06 164 PRO A C 1
ATOM 1293 O O . PRO A 1 164 ? 16.958 1.174 -6.024 1.00 97.06 164 PRO A O 1
ATOM 1296 N N . GLY A 1 165 ? 17.658 1.458 -8.142 1.00 96.62 165 GLY A N 1
ATOM 1297 C CA . GLY A 1 165 ? 18.206 0.111 -8.283 1.00 96.62 165 GLY A CA 1
ATOM 1298 C C . GLY A 1 165 ? 17.162 -1.007 -8.357 1.00 96.62 165 GLY A C 1
ATOM 1299 O O . GLY A 1 165 ? 17.495 -2.144 -8.023 1.00 96.62 165 GLY A O 1
ATOM 1300 N N . THR A 1 166 ? 15.915 -0.709 -8.729 1.00 97.94 166 THR A N 1
ATOM 1301 C CA . THR A 1 166 ? 14.873 -1.728 -8.914 1.00 97.94 166 THR A CA 1
ATOM 1302 C C . THR A 1 166 ? 14.229 -1.654 -10.292 1.00 97.94 166 THR A C 1
ATOM 1304 O O . THR A 1 166 ? 14.007 -0.558 -10.813 1.00 97.94 166 THR A O 1
ATOM 1307 N N . ASP A 1 167 ? 13.932 -2.833 -10.837 1.00 98.44 167 ASP A N 1
ATOM 1308 C CA . ASP A 1 167 ? 13.024 -3.035 -11.962 1.00 98.44 167 ASP A CA 1
ATOM 1309 C C . ASP A 1 167 ? 11.675 -3.484 -11.398 1.00 98.44 167 ASP A C 1
ATOM 1311 O O . ASP A 1 167 ? 11.615 -4.430 -10.604 1.00 98.44 167 ASP A O 1
ATOM 1315 N N . CYS A 1 168 ? 10.598 -2.812 -11.791 1.00 98.75 168 CYS A N 1
ATOM 1316 C CA . CYS A 1 168 ? 9.285 -2.968 -11.177 1.00 98.75 168 CYS A CA 1
ATOM 1317 C C . CYS A 1 168 ? 8.223 -3.322 -12.219 1.00 98.75 168 CYS A C 1
ATOM 1319 O O . CYS A 1 168 ? 8.021 -2.584 -13.181 1.00 98.75 168 CYS A O 1
ATOM 1321 N N . TYR A 1 169 ? 7.496 -4.412 -11.976 1.00 98.88 169 TYR A N 1
ATOM 1322 C CA . TYR A 1 169 ? 6.317 -4.812 -12.738 1.00 98.88 169 TYR A CA 1
ATOM 1323 C C . TYR A 1 169 ? 5.080 -4.747 -11.842 1.00 98.88 169 TYR A C 1
ATOM 1325 O O . TYR A 1 169 ? 4.935 -5.540 -10.910 1.00 98.88 169 TYR A O 1
ATOM 1333 N N . LEU A 1 170 ? 4.196 -3.785 -12.103 1.00 98.88 170 LEU A N 1
ATOM 1334 C CA . LEU A 1 170 ? 2.950 -3.596 -11.365 1.00 98.88 170 LEU A CA 1
ATOM 1335 C C . LEU A 1 170 ? 1.769 -3.924 -12.266 1.00 98.88 170 LEU A C 1
ATOM 1337 O O . LEU A 1 170 ? 1.457 -3.145 -13.170 1.00 98.88 170 LEU A O 1
ATOM 1341 N N . ALA A 1 171 ? 1.075 -5.028 -11.985 1.00 98.81 171 ALA A N 1
ATOM 1342 C CA . ALA A 1 171 ? -0.079 -5.426 -12.782 1.00 98.81 171 ALA A CA 1
ATOM 1343 C C . ALA A 1 171 ? -1.291 -5.881 -11.978 1.00 98.81 171 ALA A C 1
ATOM 1345 O O . ALA A 1 171 ? -1.167 -6.539 -10.947 1.00 98.81 171 ALA A O 1
ATOM 1346 N N . ASN A 1 172 ? -2.484 -5.556 -12.481 1.00 98.75 172 ASN A N 1
ATOM 1347 C CA . ASN A 1 172 ? -3.749 -6.034 -11.923 1.00 98.75 172 ASN A CA 1
ATOM 1348 C C . ASN A 1 172 ? -3.952 -5.662 -10.448 1.00 98.75 172 ASN A C 1
ATOM 1350 O O . ASN A 1 172 ? -4.685 -6.346 -9.747 1.00 98.75 172 ASN A O 1
ATOM 1354 N N . ASN A 1 173 ? -3.336 -4.592 -9.946 1.00 98.94 173 ASN A N 1
ATOM 1355 C CA . ASN A 1 173 ? -3.539 -4.153 -8.567 1.00 98.94 173 ASN A CA 1
ATOM 1356 C C . ASN A 1 173 ? -4.750 -3.224 -8.444 1.00 98.94 173 ASN A C 1
ATOM 1358 O O . ASN A 1 173 ? -5.191 -2.596 -9.407 1.00 98.94 173 ASN A O 1
ATOM 1362 N N . ILE A 1 174 ? -5.234 -3.074 -7.217 1.00 98.88 174 ILE A N 1
ATOM 1363 C CA . ILE A 1 174 ? -6.139 -2.005 -6.811 1.00 98.88 174 ILE A CA 1
ATOM 1364 C C . ILE A 1 174 ? -5.381 -1.094 -5.854 1.00 98.88 174 ILE A C 1
ATOM 1366 O O . ILE A 1 174 ? -4.977 -1.532 -4.779 1.00 98.88 174 ILE A O 1
ATOM 1370 N N . PHE A 1 175 ? -5.253 0.181 -6.205 1.00 98.81 175 PHE A N 1
ATOM 1371 C CA . PHE A 1 175 ? -4.728 1.210 -5.319 1.00 98.81 175 PHE A CA 1
ATOM 1372 C C . PHE A 1 175 ? -5.803 2.241 -5.019 1.00 98.81 175 PHE A C 1
ATOM 1374 O O . PHE A 1 175 ? -6.337 2.893 -5.921 1.00 98.81 175 PHE A O 1
ATOM 1381 N N . GLY A 1 176 ? -6.095 2.454 -3.742 1.00 97.62 176 GLY A N 1
ATOM 1382 C CA . GLY A 1 176 ? -7.036 3.500 -3.400 1.00 97.62 176 GLY A CA 1
ATOM 1383 C C . GLY A 1 176 ? -6.980 4.001 -1.980 1.00 97.62 176 GLY A C 1
ATOM 1384 O O . GLY A 1 176 ? -6.320 3.444 -1.107 1.00 97.62 176 GLY A O 1
ATOM 1385 N N . CYS A 1 177 ? -7.694 5.095 -1.745 1.00 96.94 177 CYS A N 1
ATOM 1386 C CA . CYS A 1 177 ? -7.713 5.759 -0.445 1.00 96.94 177 CYS A CA 1
ATOM 1387 C C . CYS A 1 177 ? -6.291 6.090 0.056 1.00 96.94 177 CYS A C 1
ATOM 1389 O O . CYS A 1 177 ? -5.968 5.869 1.223 1.00 96.94 177 CYS A O 1
ATOM 1391 N N . SER A 1 178 ? -5.426 6.604 -0.818 1.00 96.12 178 SER A N 1
ATOM 1392 C CA . SER A 1 178 ? -4.096 7.086 -0.428 1.00 96.12 178 SER A CA 1
ATOM 1393 C C . SER A 1 178 ? -4.152 8.567 -0.060 1.00 96.12 178 SER A C 1
ATOM 1395 O O . SER A 1 178 ? -4.733 9.375 -0.785 1.00 96.12 178 SER A O 1
ATOM 1397 N N . MET A 1 179 ? -3.550 8.950 1.067 1.00 92.31 179 MET A N 1
ATOM 1398 C CA . MET A 1 179 ? -3.459 10.351 1.491 1.00 92.31 179 MET A CA 1
ATOM 1399 C C . MET A 1 179 ? -2.518 11.161 0.605 1.00 92.31 179 MET A C 1
ATOM 1401 O O . MET A 1 179 ? -2.655 12.378 0.551 1.00 92.31 179 MET A O 1
ATOM 1405 N N . PHE A 1 180 ? -1.593 10.538 -0.118 1.00 92.12 180 PHE A N 1
ATOM 1406 C CA . PHE A 1 180 ? -0.841 11.221 -1.164 1.00 92.12 180 PHE A CA 1
ATOM 1407 C C . PHE A 1 180 ? -1.219 10.662 -2.533 1.00 92.12 180 PHE A C 1
ATOM 1409 O O . PHE A 1 180 ? -2.351 10.887 -2.968 1.00 92.12 180 PHE A O 1
ATOM 1416 N N . THR A 1 181 ? -0.326 9.932 -3.193 1.00 95.94 181 THR A N 1
ATOM 1417 C CA . THR A 1 181 ? -0.590 9.254 -4.466 1.00 95.94 181 THR A CA 1
ATOM 1418 C C . THR A 1 181 ? -0.551 7.742 -4.288 1.00 95.94 181 THR A C 1
ATOM 1420 O O . THR A 1 181 ? 0.007 7.255 -3.313 1.00 95.94 181 THR A O 1
ATOM 1423 N N . ALA A 1 182 ? -1.141 6.972 -5.201 1.00 98.19 182 ALA A N 1
ATOM 1424 C CA . ALA A 1 182 ? -1.003 5.513 -5.154 1.00 98.19 182 ALA A CA 1
ATOM 1425 C C . ALA A 1 182 ? 0.449 5.069 -5.377 1.00 98.19 182 ALA A C 1
ATOM 1427 O O . ALA A 1 182 ? 0.949 4.192 -4.673 1.00 98.19 182 ALA A O 1
ATOM 1428 N N . LEU A 1 183 ? 1.121 5.699 -6.334 1.00 98.75 183 LEU A N 1
ATOM 1429 C CA . LEU A 1 183 ? 2.468 5.375 -6.764 1.00 98.75 183 LEU A CA 1
ATOM 1430 C C . LEU A 1 183 ? 3.409 6.562 -6.540 1.00 98.75 183 LEU A C 1
ATOM 1432 O O . LEU A 1 183 ? 3.009 7.722 -6.683 1.00 98.75 183 LEU A O 1
ATOM 1436 N N . ASP A 1 184 ? 4.664 6.275 -6.215 1.00 97.88 184 ASP A N 1
ATOM 1437 C CA . ASP A 1 184 ? 5.707 7.269 -5.961 1.00 97.88 184 ASP A CA 1
ATOM 1438 C C . ASP A 1 184 ? 6.985 6.939 -6.736 1.00 97.88 184 ASP A C 1
ATOM 1440 O O . ASP A 1 184 ? 7.666 5.963 -6.426 1.00 97.88 184 ASP A O 1
ATOM 1444 N N . TYR A 1 185 ? 7.322 7.765 -7.726 1.00 97.19 185 TYR A N 1
ATOM 1445 C CA . TYR A 1 185 ? 8.583 7.720 -8.474 1.00 97.19 185 TYR A CA 1
ATOM 1446 C C . TYR A 1 185 ? 9.481 8.922 -8.123 1.00 97.19 185 TYR A C 1
ATOM 1448 O O . TYR A 1 185 ? 10.385 9.296 -8.856 1.00 97.19 185 TYR A O 1
ATOM 1456 N N . THR A 1 186 ? 9.275 9.599 -6.994 1.00 95.06 186 THR A N 1
ATOM 1457 C CA . THR A 1 186 ? 10.074 10.797 -6.664 1.00 95.06 186 THR A CA 1
ATOM 1458 C C . THR A 1 186 ? 11.539 10.485 -6.319 1.00 95.06 186 THR A C 1
ATOM 1460 O O . THR A 1 186 ? 12.366 11.395 -6.224 1.00 95.06 186 THR A O 1
ATOM 1463 N N . HIS A 1 187 ? 11.882 9.202 -6.173 1.00 93.50 187 HIS A N 1
ATOM 1464 C CA . HIS A 1 187 ? 13.229 8.717 -5.904 1.00 93.50 187 HIS A CA 1
ATOM 1465 C C . HIS A 1 187 ? 13.907 8.206 -7.186 1.00 93.50 187 HIS A C 1
ATOM 1467 O O . HIS A 1 187 ? 13.656 7.093 -7.647 1.00 93.50 187 HIS A O 1
ATOM 1473 N N . ILE A 1 188 ? 14.823 9.015 -7.718 1.00 92.00 188 ILE A N 1
ATOM 1474 C CA . ILE A 1 188 ? 15.626 8.696 -8.907 1.00 92.00 188 ILE A CA 1
ATOM 1475 C C . ILE A 1 188 ? 17.057 8.308 -8.528 1.00 92.00 188 ILE A C 1
ATOM 1477 O O . ILE A 1 188 ? 17.612 8.805 -7.539 1.00 92.00 188 ILE A O 1
ATOM 1481 N N . ASP A 1 189 ? 17.683 7.441 -9.320 1.00 91.19 189 ASP A N 1
ATOM 1482 C CA . ASP A 1 189 ? 19.117 7.202 -9.233 1.00 91.19 189 ASP A CA 1
ATOM 1483 C C . ASP A 1 189 ? 19.878 8.491 -9.577 1.00 91.19 189 ASP A C 1
ATOM 1485 O O . ASP A 1 189 ? 19.635 9.157 -10.584 1.00 91.19 189 ASP A O 1
ATOM 1489 N N . SER A 1 190 ? 20.841 8.860 -8.727 1.00 88.00 190 SER A N 1
ATOM 1490 C CA . SER A 1 190 ? 21.644 10.068 -8.956 1.00 88.00 190 SER A CA 1
ATOM 1491 C C . SER A 1 190 ? 22.584 9.926 -10.157 1.00 88.00 190 SER A C 1
ATOM 1493 O O . SER A 1 190 ? 23.048 10.927 -10.701 1.00 88.00 190 SER A O 1
ATOM 1495 N N . ASP A 1 191 ? 22.906 8.688 -10.544 1.00 91.31 191 ASP A N 1
ATOM 1496 C CA . ASP A 1 191 ? 23.580 8.391 -11.805 1.00 91.31 191 ASP A CA 1
ATOM 1497 C C . ASP A 1 191 ? 22.530 8.200 -12.903 1.00 91.31 191 ASP A C 1
ATOM 1499 O O . ASP A 1 191 ? 21.818 7.199 -12.931 1.00 91.31 191 ASP A O 1
ATOM 1503 N N . LYS A 1 192 ? 22.473 9.150 -13.842 1.00 92.38 192 LYS A N 1
ATOM 1504 C CA . LYS A 1 192 ? 21.540 9.122 -14.973 1.00 92.38 192 LYS A CA 1
ATOM 1505 C C . LYS A 1 192 ? 21.665 7.853 -15.822 1.00 92.38 192 LYS A C 1
ATOM 1507 O O . LYS A 1 192 ? 20.663 7.393 -16.359 1.00 92.38 192 LYS A O 1
ATOM 1512 N N . ASN A 1 193 ? 22.871 7.302 -15.977 1.00 93.19 193 ASN A N 1
ATOM 1513 C CA . ASN A 1 193 ? 23.047 6.088 -16.775 1.00 93.19 193 ASN A CA 1
ATOM 1514 C C . ASN A 1 193 ? 22.430 4.886 -16.074 1.00 93.19 193 ASN A C 1
ATOM 1516 O O . ASN A 1 193 ? 21.901 4.016 -16.748 1.00 93.19 193 ASN A O 1
ATOM 1520 N N . ARG A 1 194 ? 22.493 4.864 -14.739 1.00 92.38 194 ARG A N 1
ATOM 1521 C CA . ARG A 1 194 ? 21.864 3.832 -13.923 1.00 92.38 194 ARG A CA 1
ATOM 1522 C C . ARG A 1 194 ? 20.347 3.984 -13.891 1.00 92.38 194 ARG A C 1
ATOM 1524 O O . ARG A 1 194 ? 19.643 2.997 -14.028 1.00 92.38 194 ARG A O 1
ATOM 1531 N N . GLU A 1 195 ? 19.844 5.209 -13.759 1.00 94.31 195 GLU A N 1
ATOM 1532 C CA . GLU A 1 195 ? 18.401 5.461 -13.829 1.00 94.31 195 GLU A CA 1
ATOM 1533 C C . GLU A 1 195 ? 17.822 4.964 -15.161 1.00 94.31 195 GLU A C 1
ATOM 1535 O O . GLU A 1 195 ? 16.802 4.289 -15.170 1.00 94.31 195 GLU A O 1
ATOM 1540 N N . ALA A 1 196 ? 18.530 5.196 -16.271 1.00 93.31 196 ALA A N 1
ATOM 1541 C CA . ALA A 1 196 ? 18.122 4.744 -17.601 1.00 93.31 196 ALA A CA 1
ATOM 1542 C C . ALA A 1 196 ? 18.162 3.215 -17.810 1.00 93.31 196 ALA A C 1
ATOM 1544 O O . ALA A 1 196 ? 17.752 2.756 -18.873 1.00 93.31 196 ALA A O 1
ATOM 1545 N N . THR A 1 197 ? 18.691 2.427 -16.862 1.00 94.12 197 THR A N 1
ATOM 1546 C CA . THR A 1 197 ? 18.609 0.955 -16.925 1.00 94.12 197 THR A CA 1
ATOM 1547 C C . THR A 1 197 ? 17.431 0.386 -16.152 1.00 94.12 197 THR A C 1
ATOM 1549 O O . THR A 1 197 ? 17.236 -0.825 -16.202 1.00 94.12 197 THR A O 1
ATOM 1552 N N . ARG A 1 198 ? 16.700 1.205 -15.389 1.00 95.50 198 ARG A N 1
ATOM 1553 C CA . ARG A 1 198 ? 15.499 0.751 -14.687 1.00 95.50 198 ARG A CA 1
ATOM 1554 C C . ARG A 1 198 ? 14.424 0.413 -15.703 1.00 95.50 198 ARG A C 1
ATOM 1556 O O . ARG A 1 198 ? 14.277 1.117 -16.692 1.00 95.50 198 ARG A O 1
ATOM 1563 N N . ASN A 1 199 ? 13.700 -0.665 -15.436 1.00 97.50 199 ASN A N 1
ATOM 1564 C CA . ASN A 1 199 ? 12.526 -1.048 -16.202 1.00 97.50 199 ASN A CA 1
ATOM 1565 C C . ASN A 1 199 ? 11.286 -0.956 -15.312 1.00 97.50 199 ASN A C 1
ATOM 1567 O O . ASN A 1 199 ? 11.138 -1.731 -14.364 1.00 97.50 199 ASN A O 1
ATOM 1571 N N . THR A 1 200 ? 10.403 -0.015 -15.620 1.00 98.19 200 THR A N 1
ATOM 1572 C CA . THR A 1 200 ? 9.183 0.271 -14.870 1.00 98.19 200 THR A CA 1
ATOM 1573 C C . THR A 1 200 ? 7.966 0.043 -15.747 1.00 98.19 200 THR A C 1
ATOM 1575 O O . THR A 1 200 ? 7.713 0.776 -16.699 1.00 98.19 200 THR A O 1
ATOM 1578 N N . VAL A 1 201 ? 7.173 -0.959 -15.388 1.00 98.75 201 VAL A N 1
ATOM 1579 C CA . VAL A 1 201 ? 5.971 -1.348 -16.121 1.00 98.75 201 VAL A CA 1
ATOM 1580 C C . VAL A 1 201 ? 4.766 -1.259 -15.197 1.00 98.75 201 VAL A C 1
ATOM 1582 O O . VAL A 1 201 ? 4.775 -1.810 -14.093 1.00 98.75 201 VAL A O 1
ATOM 1585 N N . VAL A 1 202 ? 3.723 -0.563 -15.645 1.00 98.75 202 VAL A N 1
ATOM 1586 C CA . VAL A 1 202 ? 2.506 -0.313 -14.865 1.00 98.75 202 VAL A CA 1
ATOM 1587 C C . VAL A 1 202 ? 1.298 -0.602 -15.742 1.00 98.75 202 VAL A C 1
ATOM 1589 O O . VAL A 1 202 ? 0.956 0.198 -16.606 1.00 98.75 202 VAL A O 1
ATOM 1592 N N . GLU A 1 203 ? 0.632 -1.737 -15.543 1.00 98.38 203 GLU A N 1
ATOM 1593 C CA . GLU A 1 203 ? -0.410 -2.205 -16.464 1.00 98.38 203 GLU A CA 1
ATOM 1594 C C . GLU A 1 203 ? -1.657 -2.711 -15.743 1.00 98.38 203 GLU A C 1
ATOM 1596 O O . GLU A 1 203 ? -1.584 -3.383 -14.722 1.00 98.38 203 GLU A O 1
ATOM 1601 N N . ASN A 1 204 ? -2.838 -2.446 -16.295 1.00 98.50 204 ASN A N 1
ATOM 1602 C CA . ASN A 1 204 ? -4.103 -2.986 -15.799 1.00 98.50 204 ASN A CA 1
ATOM 1603 C C . ASN A 1 204 ? -4.322 -2.735 -14.296 1.00 98.50 204 ASN A C 1
ATOM 1605 O O . ASN A 1 204 ? -4.880 -3.580 -13.606 1.00 98.50 204 ASN A O 1
ATOM 1609 N N . ASN A 1 205 ? -3.866 -1.609 -13.751 1.00 98.81 205 ASN A N 1
ATOM 1610 C CA . ASN A 1 205 ? -4.131 -1.265 -12.356 1.00 98.81 205 ASN A CA 1
ATOM 1611 C C . ASN A 1 205 ? -5.405 -0.419 -12.247 1.00 98.81 205 ASN A C 1
ATOM 1613 O O . ASN A 1 205 ? -5.752 0.334 -13.159 1.00 98.81 205 ASN A O 1
ATOM 1617 N N . VAL A 1 206 ? -6.103 -0.534 -11.119 1.00 98.56 206 VAL A N 1
ATOM 1618 C CA . VAL A 1 206 ? -7.316 0.233 -10.816 1.00 98.56 206 VAL A CA 1
ATOM 1619 C C . VAL A 1 206 ? -7.023 1.239 -9.715 1.00 98.56 206 VAL A C 1
ATOM 1621 O O . VAL A 1 206 ? -6.587 0.866 -8.625 1.00 98.56 206 VAL A O 1
ATOM 1624 N N . PHE A 1 207 ? -7.330 2.506 -9.976 1.00 98.25 207 PHE A N 1
ATOM 1625 C CA . PHE A 1 207 ? -7.078 3.611 -9.061 1.00 98.25 207 PHE A CA 1
ATOM 1626 C C . PHE A 1 207 ? -8.369 4.291 -8.597 1.00 98.25 207 PHE A C 1
ATOM 1628 O O . PHE A 1 207 ? -9.303 4.500 -9.378 1.00 98.25 207 PHE A O 1
ATOM 1635 N N . PHE A 1 208 ? -8.454 4.657 -7.316 1.00 96.12 208 PHE A N 1
ATOM 1636 C CA . PHE A 1 208 ? -9.567 5.466 -6.812 1.00 96.12 208 PHE A CA 1
ATOM 1637 C C . PHE A 1 208 ? -9.241 6.184 -5.504 1.00 96.12 208 PHE A C 1
ATOM 1639 O O . PHE A 1 208 ? -8.582 5.650 -4.623 1.00 96.12 208 PHE A O 1
ATOM 1646 N N . LEU A 1 209 ? -9.789 7.386 -5.319 1.00 93.19 209 LEU A N 1
ATOM 1647 C CA . LEU A 1 209 ? -9.720 8.118 -4.044 1.00 93.19 209 LEU A CA 1
ATOM 1648 C C . LEU A 1 209 ? -8.287 8.356 -3.516 1.00 93.19 209 LEU A C 1
ATOM 1650 O O . LEU A 1 209 ? -8.097 8.502 -2.308 1.00 93.19 209 LEU A O 1
ATOM 1654 N N . ASN A 1 210 ? -7.287 8.412 -4.397 1.00 94.25 210 ASN A N 1
ATOM 1655 C CA . ASN A 1 210 ? -5.951 8.894 -4.056 1.00 94.25 210 ASN A CA 1
ATOM 1656 C C . ASN A 1 210 ? -5.982 10.425 -4.057 1.00 94.25 210 ASN A C 1
ATOM 1658 O O . ASN A 1 210 ? -6.439 11.038 -5.021 1.00 94.25 210 ASN A O 1
ATOM 1662 N N . ARG A 1 211 ? -5.578 11.056 -2.952 1.00 89.88 211 ARG A N 1
ATOM 1663 C CA . ARG A 1 211 ? -5.886 12.472 -2.703 1.00 89.88 211 ARG A CA 1
ATOM 1664 C C . ARG A 1 211 ? -5.171 13.421 -3.664 1.00 89.88 211 ARG A C 1
ATOM 1666 O O . ARG A 1 211 ? -5.771 14.409 -4.072 1.00 89.88 211 ARG A O 1
ATOM 1673 N N . MET A 1 212 ? -3.907 13.148 -3.982 1.00 87.88 212 MET A N 1
ATOM 1674 C CA . MET A 1 212 ? -3.072 14.053 -4.782 1.00 87.88 212 MET A CA 1
ATOM 1675 C C . MET A 1 212 ? -2.995 13.658 -6.262 1.00 87.88 212 MET A C 1
ATOM 1677 O O . MET A 1 212 ? -2.661 14.502 -7.087 1.00 87.88 212 MET A O 1
ATOM 1681 N N . GLY A 1 213 ? -3.293 12.401 -6.594 1.00 92.38 213 GLY A N 1
ATOM 1682 C CA . GLY A 1 213 ? -3.132 11.802 -7.921 1.00 92.38 213 GLY A CA 1
ATOM 1683 C C . GLY A 1 213 ? -2.830 10.306 -7.809 1.00 92.38 213 GLY A C 1
ATOM 1684 O O . GLY A 1 213 ? -2.779 9.764 -6.706 1.00 92.38 213 GLY A O 1
ATOM 1685 N N . ASP A 1 214 ? -2.598 9.634 -8.928 1.00 97.69 214 ASP A N 1
ATOM 1686 C CA . ASP A 1 214 ? -2.289 8.201 -8.943 1.00 97.69 214 ASP A CA 1
ATOM 1687 C C . ASP A 1 214 ? -0.781 7.941 -8.952 1.00 97.69 214 ASP A C 1
ATOM 1689 O O . ASP A 1 214 ? -0.332 6.961 -8.369 1.00 97.69 214 ASP A O 1
ATOM 1693 N N . LEU A 1 215 ? 0.010 8.863 -9.498 1.00 98.25 215 LEU A N 1
ATOM 1694 C CA . LEU A 1 215 ? 1.469 8.819 -9.488 1.00 98.25 215 LEU A CA 1
ATOM 1695 C C . LEU A 1 215 ? 2.046 10.167 -9.063 1.00 98.25 215 LEU A C 1
ATOM 1697 O O . LEU A 1 215 ? 1.531 11.206 -9.463 1.00 98.25 215 LEU A O 1
ATOM 1701 N N . SER A 1 216 ? 3.133 10.155 -8.294 1.00 97.25 216 SER A N 1
ATOM 1702 C CA . SER A 1 216 ? 3.961 11.337 -8.045 1.00 97.25 216 SER A CA 1
ATOM 1703 C C . SER A 1 216 ? 5.335 11.168 -8.690 1.00 97.25 216 SER A C 1
ATOM 1705 O O . SER A 1 216 ? 5.959 10.119 -8.530 1.00 97.25 216 SER A O 1
ATOM 1707 N N . ILE A 1 217 ? 5.811 12.190 -9.404 1.00 96.62 217 ILE A N 1
ATOM 1708 C CA . ILE A 1 217 ? 7.135 12.217 -10.046 1.00 96.62 217 ILE A CA 1
ATOM 1709 C C . ILE A 1 217 ? 7.930 13.470 -9.629 1.00 96.62 217 ILE A C 1
ATOM 1711 O O . ILE A 1 217 ? 7.336 14.460 -9.176 1.00 96.62 217 ILE A O 1
ATOM 1715 N N . PRO A 1 218 ? 9.270 13.478 -9.790 1.00 93.25 218 PRO A N 1
ATOM 1716 C CA . PRO A 1 218 ? 10.077 14.667 -9.539 1.00 93.25 218 PRO A CA 1
ATOM 1717 C C . PRO A 1 218 ? 9.636 15.850 -10.411 1.00 93.25 218 PRO A C 1
ATOM 1719 O O . PRO A 1 218 ? 9.332 15.689 -11.591 1.00 93.25 218 PRO A O 1
ATOM 1722 N N . GLY A 1 219 ? 9.665 17.058 -9.847 1.00 87.31 219 GLY A N 1
ATOM 1723 C CA . GLY A 1 219 ? 9.400 18.301 -10.573 1.00 87.31 219 GLY A CA 1
ATOM 1724 C C . GLY A 1 219 ? 10.362 19.427 -10.191 1.00 87.31 219 GLY A C 1
ATOM 1725 O O . GLY A 1 219 ? 11.225 19.282 -9.324 1.00 87.31 219 GLY A O 1
ATOM 1726 N N . GLY A 1 220 ? 10.221 20.578 -10.856 1.00 73.81 220 GLY A N 1
ATOM 1727 C CA . GLY A 1 220 ? 11.092 21.754 -10.713 1.00 73.81 220 GLY A CA 1
ATOM 1728 C C . GLY A 1 220 ? 10.867 22.571 -9.434 1.00 73.81 220 GLY A C 1
ATOM 1729 O O . GLY A 1 220 ? 10.679 23.781 -9.513 1.00 73.81 220 GLY A O 1
ATOM 1730 N N . GLY A 1 221 ? 10.844 21.921 -8.268 1.00 73.81 221 GLY A N 1
ATOM 1731 C CA . GLY A 1 221 ? 10.700 22.552 -6.946 1.00 73.81 221 GLY A CA 1
ATOM 1732 C C . GLY A 1 221 ? 9.616 21.931 -6.061 1.00 73.81 221 GLY A C 1
ATOM 1733 O O . GLY A 1 221 ? 9.726 22.002 -4.844 1.00 73.81 221 GLY A O 1
ATOM 1734 N N . ASN A 1 222 ? 8.625 21.278 -6.672 1.00 83.50 222 ASN A N 1
ATOM 1735 C CA . ASN A 1 222 ? 7.599 20.444 -6.037 1.00 83.50 222 ASN A CA 1
ATOM 1736 C C . ASN A 1 222 ? 7.388 19.182 -6.886 1.00 83.50 222 ASN A C 1
ATOM 1738 O O . ASN A 1 222 ? 7.838 19.133 -8.032 1.00 83.50 222 ASN A O 1
ATOM 1742 N N . PHE A 1 223 ? 6.692 18.182 -6.345 1.00 91.31 223 PHE A N 1
ATOM 1743 C CA . PHE A 1 223 ? 6.305 16.999 -7.113 1.00 91.31 223 PHE A CA 1
ATOM 1744 C C . PHE A 1 223 ? 5.202 17.310 -8.125 1.00 91.31 223 PHE A C 1
ATOM 1746 O O . PHE A 1 223 ? 4.370 18.194 -7.904 1.00 91.31 223 PHE A O 1
ATOM 1753 N N . ILE A 1 224 ? 5.190 16.555 -9.220 1.00 94.25 224 ILE A N 1
ATOM 1754 C CA . ILE A 1 224 ? 4.101 16.556 -10.195 1.00 94.25 224 ILE A CA 1
ATOM 1755 C C . ILE A 1 224 ? 3.254 15.321 -9.904 1.00 94.25 224 ILE A C 1
ATOM 1757 O O . ILE A 1 224 ? 3.773 14.207 -9.905 1.00 94.25 224 ILE A O 1
ATOM 1761 N N . ASN A 1 225 ? 1.965 15.524 -9.633 1.00 94.50 225 ASN A N 1
ATOM 1762 C CA . ASN A 1 225 ? 1.030 14.432 -9.386 1.00 94.50 225 ASN A CA 1
ATOM 1763 C C . ASN A 1 225 ? 0.162 14.210 -10.624 1.00 94.50 225 ASN A C 1
ATOM 1765 O O . ASN A 1 225 ? -0.368 15.166 -11.189 1.00 94.50 225 ASN A O 1
ATOM 1769 N N . ILE A 1 226 ? 0.043 12.956 -11.039 1.00 95.31 226 ILE A N 1
ATOM 1770 C CA . ILE A 1 226 ? -0.437 12.553 -12.359 1.00 95.31 226 ILE A CA 1
ATOM 1771 C C . ILE A 1 226 ? -1.589 11.567 -12.185 1.00 95.31 226 ILE A C 1
ATOM 1773 O O . ILE A 1 226 ? -1.548 10.691 -11.318 1.00 95.31 226 ILE A O 1
ATOM 1777 N N . SER A 1 227 ? -2.637 11.740 -12.986 1.00 96.25 227 SER A N 1
ATOM 1778 C CA . SER A 1 227 ? -3.754 10.800 -13.079 1.00 96.25 227 SER A CA 1
ATOM 1779 C C . SER A 1 227 ? -3.330 9.556 -13.855 1.00 96.25 227 SER A C 1
ATOM 1781 O O . SER A 1 227 ? -2.570 9.662 -14.813 1.00 96.25 227 SER A O 1
ATOM 1783 N N . SER A 1 228 ? -3.880 8.389 -13.522 1.00 95.75 228 SER A N 1
ATOM 1784 C CA . SER A 1 228 ? -3.680 7.162 -14.311 1.00 95.75 228 SER A CA 1
ATOM 1785 C C . SER A 1 228 ? -4.057 7.304 -15.790 1.00 95.75 228 SER A C 1
ATOM 1787 O O . SER A 1 228 ? -3.505 6.597 -16.625 1.00 95.75 228 SER A O 1
ATOM 1789 N N . ALA A 1 229 ? -4.944 8.245 -16.130 1.00 94.69 229 ALA A N 1
ATOM 1790 C CA . ALA A 1 229 ? -5.304 8.560 -17.515 1.00 94.69 229 ALA A CA 1
ATOM 1791 C C . ALA A 1 229 ? -4.164 9.194 -18.337 1.00 94.69 229 ALA A C 1
ATOM 1793 O O . ALA A 1 229 ? -4.226 9.157 -19.561 1.00 94.69 229 ALA A O 1
ATOM 1794 N N . ASP A 1 230 ? -3.154 9.759 -17.671 1.00 96.31 230 ASP A N 1
ATOM 1795 C CA . ASP A 1 230 ? -2.052 10.499 -18.294 1.00 96.31 230 ASP A CA 1
ATOM 1796 C C . ASP A 1 230 ? -0.709 9.750 -18.147 1.00 96.31 230 ASP A C 1
ATOM 1798 O O . ASP A 1 230 ? 0.358 10.331 -18.343 1.00 96.31 230 ASP A O 1
ATOM 1802 N N . PHE A 1 231 ? -0.725 8.461 -17.773 1.00 97.44 231 PHE A N 1
ATOM 1803 C CA . PHE A 1 231 ? 0.504 7.669 -17.603 1.00 97.44 231 PHE A CA 1
ATOM 1804 C C . PHE A 1 231 ? 1.293 7.502 -18.906 1.00 97.44 231 PHE A C 1
ATOM 1806 O O . PHE A 1 231 ? 2.519 7.430 -18.845 1.00 97.44 231 PHE A O 1
ATOM 1813 N N . SER A 1 232 ? 0.631 7.526 -20.069 1.00 95.38 232 SER A N 1
ATOM 1814 C CA . SER A 1 232 ? 1.287 7.467 -21.383 1.00 95.38 232 SER A CA 1
ATOM 1815 C C . SER A 1 232 ? 2.292 8.596 -21.623 1.00 95.38 232 SER A C 1
ATOM 1817 O O . SER A 1 232 ? 3.191 8.453 -22.449 1.00 95.38 232 SER A O 1
ATOM 1819 N N . ASP A 1 233 ? 2.132 9.719 -20.919 1.00 93.00 233 ASP A N 1
ATOM 1820 C CA . ASP A 1 233 ? 2.966 10.914 -21.064 1.00 93.00 233 ASP A CA 1
ATOM 1821 C C . ASP A 1 233 ? 4.104 10.962 -20.022 1.00 93.00 233 ASP A C 1
ATOM 1823 O O . ASP A 1 233 ? 4.832 11.954 -19.924 1.00 93.00 233 ASP A O 1
ATOM 1827 N N . VAL A 1 234 ? 4.271 9.905 -19.217 1.00 94.75 234 VAL A N 1
ATOM 1828 C CA . VAL A 1 234 ? 5.260 9.841 -18.135 1.00 94.75 234 VAL A CA 1
ATOM 1829 C C . VAL A 1 234 ? 6.541 9.164 -18.608 1.00 94.75 234 VAL A C 1
ATOM 1831 O O . VAL A 1 234 ? 6.601 7.953 -18.764 1.00 94.75 234 VAL A O 1
ATOM 1834 N N . GLU A 1 235 ? 7.620 9.939 -18.718 1.00 92.62 235 GLU A N 1
ATOM 1835 C CA . GLU A 1 235 ? 8.932 9.450 -19.181 1.00 92.62 235 GLU A CA 1
ATOM 1836 C C . GLU A 1 235 ? 9.597 8.407 -18.258 1.00 92.62 235 GLU A C 1
ATOM 1838 O O . GLU A 1 235 ? 10.549 7.752 -18.668 1.00 92.62 235 GLU A O 1
ATOM 1843 N N . TYR A 1 236 ? 9.130 8.270 -17.013 1.00 92.19 236 TYR A N 1
ATOM 1844 C CA . TYR A 1 236 ? 9.656 7.316 -16.024 1.00 92.19 236 TYR A CA 1
ATOM 1845 C C . TYR A 1 236 ? 8.981 5.936 -16.070 1.00 92.19 236 TYR A C 1
ATOM 1847 O O . TYR A 1 236 ? 9.355 5.051 -15.302 1.00 92.19 236 TYR A O 1
ATOM 1855 N N . ILE A 1 237 ? 7.951 5.766 -16.903 1.00 96.38 237 ILE A N 1
ATOM 1856 C CA . ILE A 1 237 ? 7.264 4.490 -17.096 1.00 96.38 237 ILE A CA 1
ATOM 1857 C C . ILE A 1 237 ? 7.614 3.982 -18.494 1.00 96.38 237 ILE A C 1
ATOM 1859 O O . ILE A 1 237 ? 7.262 4.601 -19.494 1.00 96.38 237 ILE A O 1
ATOM 1863 N N . ASP A 1 238 ? 8.301 2.846 -18.561 1.00 97.19 238 ASP A N 1
ATOM 1864 C CA . ASP A 1 238 ? 8.756 2.248 -19.818 1.00 97.19 238 ASP A CA 1
ATOM 1865 C C . ASP A 1 238 ? 7.612 1.591 -20.602 1.00 97.19 238 ASP A C 1
ATOM 1867 O O . ASP A 1 238 ? 7.626 1.571 -21.834 1.00 97.19 238 ASP A O 1
ATOM 1871 N N . SER A 1 239 ? 6.615 1.049 -19.895 1.00 97.69 239 SER A N 1
ATOM 1872 C CA . SER A 1 239 ? 5.393 0.501 -20.491 1.00 97.69 239 SER A CA 1
ATOM 1873 C C . SER A 1 239 ? 4.192 0.735 -19.589 1.00 97.69 239 SER A C 1
ATOM 1875 O O . SER A 1 239 ? 4.217 0.420 -18.395 1.00 97.69 239 SER A O 1
ATOM 1877 N N . GLU A 1 240 ? 3.114 1.241 -20.177 1.00 97.50 240 GLU A N 1
ATOM 1878 C CA . GLU A 1 240 ? 1.824 1.358 -19.517 1.00 97.50 240 GLU A CA 1
ATOM 1879 C C . GLU A 1 240 ? 0.694 0.946 -20.457 1.00 97.50 240 GLU A C 1
ATOM 1881 O O . GLU A 1 240 ? 0.742 1.187 -21.666 1.00 97.50 240 GLU A O 1
ATOM 1886 N N . SER A 1 241 ? -0.316 0.277 -19.907 1.00 97.88 241 SER A N 1
ATOM 1887 C CA . SER A 1 241 ? -1.544 -0.026 -20.636 1.00 97.88 241 SER A CA 1
ATOM 1888 C C . SER A 1 241 ? -2.674 -0.413 -19.691 1.00 97.88 241 SER A C 1
ATOM 1890 O O . SER A 1 241 ? -2.449 -0.976 -18.624 1.00 97.88 241 SER A O 1
ATOM 1892 N N . GLY A 1 242 ? -3.923 -0.133 -20.071 1.00 97.12 242 GLY A N 1
ATOM 1893 C CA . GLY A 1 242 ? -5.108 -0.660 -19.378 1.00 97.12 242 GLY A CA 1
ATOM 1894 C C . GLY A 1 242 ? -5.321 -0.163 -17.941 1.00 97.12 242 GLY A C 1
ATOM 1895 O O . GLY A 1 242 ? -6.237 -0.637 -17.267 1.00 97.12 242 GLY A O 1
ATOM 1896 N N . ASN A 1 243 ? -4.510 0.787 -17.467 1.00 98.06 243 ASN A N 1
ATOM 1897 C CA . ASN A 1 243 ? -4.715 1.449 -16.186 1.00 98.06 243 ASN A CA 1
ATOM 1898 C C . ASN A 1 243 ? -6.032 2.225 -16.215 1.00 98.06 243 ASN A C 1
ATOM 1900 O O . ASN A 1 243 ? -6.362 2.899 -17.192 1.00 98.06 243 ASN A O 1
ATOM 1904 N N . THR A 1 244 ? -6.823 2.102 -15.157 1.00 96.00 244 THR A N 1
ATOM 1905 C CA . THR A 1 244 ? -8.167 2.670 -15.133 1.00 96.00 244 THR A CA 1
ATOM 1906 C C . THR A 1 244 ? -8.555 3.155 -13.749 1.00 96.00 244 THR A C 1
ATOM 1908 O O . THR A 1 244 ? -7.888 2.899 -12.749 1.00 96.00 244 THR A O 1
ATOM 1911 N N . THR A 1 245 ? -9.684 3.847 -13.687 1.00 94.88 245 THR A N 1
ATOM 1912 C CA . THR A 1 245 ? -10.317 4.248 -12.436 1.00 94.88 245 THR A CA 1
ATOM 1913 C C . THR A 1 245 ? -11.587 3.445 -12.199 1.00 94.88 245 THR A C 1
ATOM 1915 O O . THR A 1 245 ? -12.197 2.909 -13.129 1.00 94.88 245 THR A O 1
ATOM 1918 N N . VAL A 1 246 ? -12.004 3.356 -10.937 1.00 91.56 246 VAL A N 1
ATOM 1919 C CA . VAL A 1 246 ? -13.252 2.675 -10.572 1.00 91.56 246 VAL A CA 1
ATOM 1920 C C . VAL A 1 246 ? -14.443 3.386 -11.218 1.00 91.56 246 VAL A C 1
ATOM 1922 O O . VAL A 1 246 ? -14.750 4.526 -10.877 1.00 91.56 246 VAL A O 1
ATOM 1925 N N . GLN A 1 247 ? -15.134 2.685 -12.119 1.00 84.06 247 GLN A N 1
ATOM 1926 C CA . GLN A 1 247 ? -16.298 3.215 -12.840 1.00 84.06 247 GLN A CA 1
ATOM 1927 C C . GLN A 1 247 ? -17.593 3.122 -12.018 1.00 84.06 247 GLN A C 1
ATOM 1929 O O . GLN A 1 247 ? -18.405 4.045 -12.034 1.00 84.06 247 GLN A O 1
ATOM 1934 N N . ASP A 1 248 ? -17.778 2.026 -11.273 1.00 87.56 248 ASP A N 1
ATOM 1935 C CA . ASP A 1 248 ? -18.923 1.821 -10.380 1.00 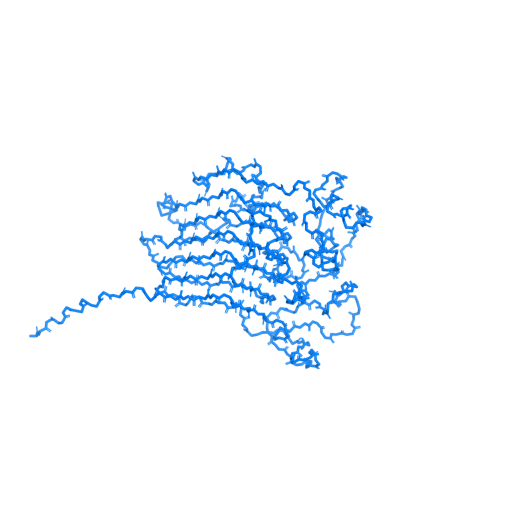87.56 248 ASP A CA 1
ATOM 1936 C C . ASP A 1 248 ? -18.448 1.461 -8.969 1.00 87.56 248 ASP A C 1
ATOM 1938 O O . ASP A 1 248 ? -18.018 0.341 -8.694 1.00 87.56 248 ASP A O 1
ATOM 1942 N N . ALA A 1 249 ? -18.561 2.422 -8.053 1.00 88.12 249 ALA A N 1
ATOM 1943 C CA . ALA A 1 249 ? -18.177 2.253 -6.656 1.00 88.12 249 ALA A CA 1
ATOM 1944 C C . ALA A 1 249 ? -19.006 1.183 -5.914 1.00 88.12 249 ALA A C 1
ATOM 1946 O O . ALA A 1 249 ? -18.562 0.698 -4.871 1.00 88.12 249 ALA A O 1
ATOM 1947 N N . ASN A 1 250 ? -20.174 0.773 -6.435 1.00 89.94 250 ASN A N 1
ATOM 1948 C CA . ASN A 1 250 ? -20.982 -0.291 -5.827 1.00 89.94 250 ASN A CA 1
ATOM 1949 C C . ASN A 1 250 ? -20.258 -1.639 -5.782 1.00 89.94 250 ASN A C 1
ATOM 1951 O O . ASN A 1 250 ? -20.625 -2.479 -4.961 1.00 89.94 250 ASN A O 1
ATOM 1955 N N . ILE A 1 251 ? -19.220 -1.839 -6.602 1.00 92.62 251 ILE A N 1
ATOM 1956 C CA . ILE A 1 251 ? -18.398 -3.054 -6.565 1.00 92.62 251 ILE A CA 1
ATOM 1957 C C . ILE A 1 251 ? -17.770 -3.293 -5.182 1.00 92.62 251 ILE A C 1
ATOM 1959 O O . ILE A 1 251 ? -17.610 -4.434 -4.761 1.00 92.62 251 ILE A O 1
ATOM 1963 N N . PHE A 1 252 ? -17.510 -2.223 -4.423 1.00 94.12 252 PHE A N 1
ATOM 1964 C CA . PHE A 1 252 ? -16.944 -2.295 -3.075 1.00 94.12 252 PHE A CA 1
ATOM 1965 C C . PHE A 1 252 ? -17.991 -2.307 -1.953 1.00 94.12 252 PHE A C 1
ATOM 1967 O O . PHE A 1 252 ? -17.633 -2.315 -0.769 1.00 94.12 252 PHE A O 1
ATOM 1974 N N . LYS A 1 253 ? -19.287 -2.304 -2.285 1.00 91.38 253 LYS A N 1
ATOM 1975 C CA . LYS A 1 253 ? -20.362 -2.271 -1.291 1.00 91.38 253 LYS A CA 1
ATOM 1976 C C . LYS A 1 253 ? -20.316 -3.517 -0.404 1.00 91.38 253 LYS A C 1
ATOM 1978 O O . LYS A 1 253 ? -20.348 -4.643 -0.892 1.00 91.38 253 LYS A O 1
ATOM 1983 N N . GLY A 1 254 ? -20.246 -3.307 0.911 1.00 93.12 254 GLY A N 1
ATOM 1984 C CA . GLY A 1 254 ? -20.104 -4.386 1.894 1.00 93.12 254 GLY A CA 1
ATOM 1985 C C . GLY A 1 254 ? -18.739 -5.089 1.885 1.00 93.12 254 GLY A C 1
ATOM 1986 O O . GLY A 1 254 ? -18.581 -6.083 2.588 1.00 93.12 254 GLY A O 1
ATOM 1987 N N . LYS A 1 255 ? -17.767 -4.599 1.102 1.00 96.62 255 LYS A N 1
ATOM 1988 C CA . LYS A 1 255 ? -16.387 -5.112 1.051 1.00 96.62 255 LYS A CA 1
ATOM 1989 C C . LYS A 1 255 ? -15.420 -4.222 1.822 1.00 96.62 255 LYS A C 1
ATOM 1991 O O . LYS A 1 255 ? -14.557 -4.722 2.528 1.00 96.62 255 LYS A O 1
ATOM 1996 N N . ILE A 1 256 ? -15.592 -2.905 1.713 1.00 97.25 256 ILE A N 1
ATOM 1997 C CA . ILE A 1 256 ? -14.849 -1.923 2.507 1.00 97.25 256 ILE A CA 1
ATOM 1998 C C . ILE A 1 256 ? -15.684 -1.555 3.740 1.00 97.25 256 ILE A C 1
ATOM 2000 O O . ILE A 1 256 ? -16.877 -1.282 3.612 1.00 97.25 256 ILE A O 1
ATOM 2004 N N . ASP A 1 257 ? -15.063 -1.500 4.925 1.00 97.38 257 ASP A N 1
ATOM 2005 C CA . ASP A 1 257 ? -15.691 -0.952 6.135 1.00 97.38 257 ASP A CA 1
ATOM 2006 C C . ASP A 1 257 ? -16.237 0.465 5.879 1.00 97.38 257 ASP A C 1
ATOM 2008 O O . ASP A 1 257 ? -15.480 1.420 5.682 1.00 97.38 257 ASP A O 1
ATOM 2012 N N . GLU A 1 258 ? -17.566 0.593 5.898 1.00 95.12 258 GLU A N 1
ATOM 2013 C CA . GLU A 1 258 ? -18.274 1.836 5.596 1.00 95.12 258 GLU A CA 1
ATOM 2014 C C . GLU A 1 258 ? -17.946 2.963 6.582 1.00 95.12 258 GLU A C 1
ATOM 2016 O O . GLU A 1 258 ? -17.798 4.113 6.166 1.00 95.12 258 GLU A O 1
ATOM 2021 N N . ALA A 1 259 ? -17.799 2.655 7.876 1.00 95.56 259 ALA A N 1
ATOM 2022 C CA . ALA A 1 259 ? -17.474 3.653 8.892 1.00 95.56 259 ALA A CA 1
ATOM 2023 C C . ALA A 1 259 ? -16.049 4.177 8.689 1.00 95.56 259 ALA A C 1
ATOM 2025 O O . ALA A 1 259 ? -15.813 5.389 8.731 1.00 95.56 259 ALA A O 1
ATOM 2026 N N . TYR A 1 260 ? -15.116 3.271 8.389 1.00 97.25 260 TYR A N 1
ATOM 2027 C CA . TYR A 1 260 ? -13.732 3.628 8.100 1.00 97.25 260 TYR A CA 1
ATOM 2028 C C . TYR A 1 260 ? -13.616 4.460 6.819 1.00 97.25 260 TYR A C 1
ATOM 2030 O O . TYR A 1 260 ? -13.001 5.527 6.826 1.00 97.25 260 TYR A O 1
ATOM 2038 N N . LEU A 1 261 ? -14.256 4.020 5.730 1.00 95.50 261 LEU A N 1
ATOM 2039 C CA . LEU A 1 261 ? -14.260 4.732 4.452 1.00 95.50 261 LEU A CA 1
ATOM 2040 C C . LEU A 1 261 ? -14.898 6.118 4.589 1.00 95.50 261 LEU A C 1
ATOM 2042 O O . LEU A 1 261 ? -14.336 7.107 4.125 1.00 95.50 261 LEU A O 1
ATOM 2046 N N . LYS A 1 262 ? -16.028 6.223 5.296 1.00 91.88 262 LYS A N 1
ATOM 2047 C CA . LYS A 1 262 ? -16.670 7.506 5.611 1.00 91.88 262 LYS A CA 1
ATOM 2048 C C . LYS A 1 262 ? -15.750 8.422 6.414 1.00 91.88 262 LYS A C 1
ATOM 2050 O O . LYS A 1 262 ? -15.661 9.610 6.102 1.00 91.88 262 LYS A O 1
ATOM 2055 N N . GLY A 1 263 ? -15.066 7.892 7.426 1.00 92.12 263 GLY A N 1
ATOM 2056 C CA . GLY A 1 263 ? -14.074 8.632 8.201 1.00 92.12 263 GLY A CA 1
ATOM 2057 C C . GLY A 1 263 ? -12.928 9.153 7.329 1.00 92.12 263 GLY A C 1
ATOM 2058 O O . GLY A 1 263 ? -12.612 10.341 7.381 1.00 92.12 263 GLY A O 1
ATOM 2059 N N . PHE A 1 264 ? -12.372 8.298 6.467 1.00 92.81 264 PHE A N 1
ATOM 2060 C CA . PHE A 1 264 ? -11.281 8.644 5.553 1.00 92.81 264 PHE A CA 1
ATOM 2061 C C . PHE A 1 264 ? -11.692 9.740 4.563 1.00 92.81 264 PHE A C 1
ATOM 2063 O O . PHE A 1 264 ? -10.982 10.736 4.392 1.00 92.81 264 PHE A O 1
ATOM 2070 N N . LEU A 1 265 ? -12.864 9.588 3.941 1.00 87.88 265 LEU A N 1
ATOM 2071 C CA . LEU A 1 265 ? -13.433 10.576 3.026 1.00 87.88 265 LEU A CA 1
ATOM 2072 C C . LEU A 1 265 ? -13.701 11.911 3.723 1.00 87.88 265 LEU A C 1
ATOM 2074 O O . LEU A 1 265 ? -13.610 12.953 3.098 1.00 87.88 265 LEU A O 1
ATOM 2078 N N . ASN A 1 266 ? -14.034 11.921 5.010 1.00 84.12 266 ASN A N 1
ATOM 2079 C CA . ASN A 1 266 ? -14.215 13.182 5.721 1.00 84.12 266 ASN A CA 1
ATOM 2080 C C . ASN A 1 266 ? -12.864 13.818 6.091 1.00 84.12 266 ASN A C 1
ATOM 2082 O O . ASN A 1 266 ? -12.726 15.032 5.985 1.00 84.12 266 ASN A O 1
ATOM 2086 N N . ALA A 1 267 ? -11.859 13.027 6.480 1.00 82.00 267 ALA A N 1
ATOM 2087 C CA . ALA A 1 267 ? -10.540 13.535 6.862 1.00 82.00 267 ALA A CA 1
ATOM 2088 C C . ALA A 1 267 ? -9.749 14.104 5.674 1.00 82.00 267 ALA A C 1
ATOM 2090 O O . ALA A 1 267 ? -9.255 15.229 5.753 1.00 82.00 267 ALA A O 1
ATOM 2091 N N . SER A 1 268 ? -9.688 13.375 4.555 1.00 68.00 268 SER A N 1
ATOM 2092 C CA . SER A 1 268 ? -8.983 13.802 3.331 1.00 68.00 268 SER A CA 1
ATOM 2093 C C . SER A 1 268 ? -9.502 15.130 2.762 1.00 68.00 268 SER A C 1
ATOM 2095 O O . SER A 1 268 ? -8.730 15.899 2.195 1.00 68.00 268 SER A O 1
ATOM 2097 N N . TYR A 1 269 ? -10.783 15.434 2.977 1.00 61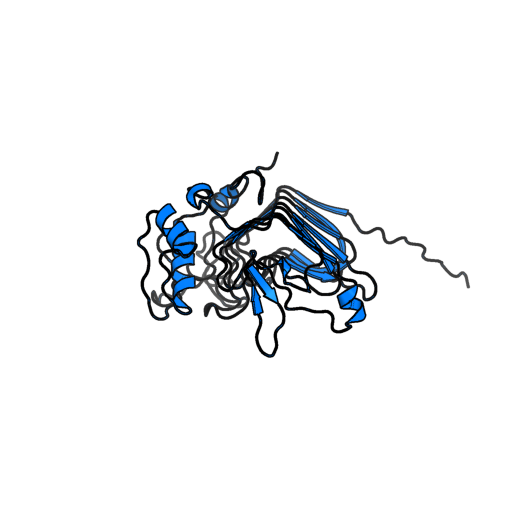.78 269 TYR A N 1
ATOM 2098 C CA . TYR A 1 269 ? -11.463 16.632 2.476 1.00 61.78 269 TYR A CA 1
ATOM 2099 C C . TYR A 1 269 ? -11.264 17.882 3.329 1.00 61.78 269 TYR A C 1
ATOM 2101 O O . TYR A 1 269 ? -11.520 18.991 2.866 1.00 61.78 269 TYR A O 1
ATOM 2109 N N . THR A 1 270 ? -10.791 17.726 4.565 1.00 58.72 270 THR A N 1
ATOM 2110 C CA . THR A 1 270 ? -10.488 18.863 5.446 1.00 58.72 270 THR A CA 1
ATOM 2111 C C . THR A 1 270 ? -9.127 19.521 5.161 1.00 58.72 270 THR A C 1
ATOM 2113 O O . THR A 1 270 ? -8.751 20.435 5.893 1.00 58.72 270 THR A O 1
ATOM 2116 N N . ALA A 1 271 ? -8.402 19.084 4.115 1.00 50.56 271 ALA A N 1
ATOM 2117 C CA . ALA A 1 271 ? -6.993 19.426 3.887 1.00 50.56 271 ALA A CA 1
ATOM 2118 C C . ALA A 1 271 ? -6.652 20.375 2.705 1.00 50.56 271 ALA A C 1
ATOM 2120 O O . ALA A 1 271 ? -5.572 20.933 2.780 1.00 50.56 271 ALA A O 1
ATOM 2121 N N . GLU A 1 272 ? -7.489 20.603 1.672 1.00 48.03 272 GLU A N 1
ATOM 2122 C CA . GLU A 1 272 ? -7.488 21.781 0.745 1.00 48.03 272 GLU A CA 1
ATOM 2123 C C . GLU A 1 272 ? -8.503 21.609 -0.429 1.00 48.03 272 GLU A C 1
ATOM 2125 O O . GLU A 1 272 ? -9.021 20.521 -0.657 1.00 48.03 272 GLU A O 1
ATOM 2130 N N . MET A 1 273 ? -8.863 22.719 -1.102 1.00 39.84 273 MET A N 1
ATOM 2131 C CA . MET A 1 273 ? -10.130 23.036 -1.814 1.00 39.84 273 MET A CA 1
ATOM 2132 C C . MET A 1 273 ? -10.410 22.437 -3.220 1.00 39.84 273 MET A C 1
ATOM 2134 O O . MET A 1 273 ? -9.538 22.422 -4.074 1.00 39.84 273 MET A O 1
ATOM 2138 N N . GLN A 1 274 ? -11.697 22.180 -3.526 1.00 38.91 274 GLN A N 1
ATOM 2139 C CA . GLN A 1 274 ? -12.587 22.858 -4.515 1.00 38.91 274 GLN A CA 1
ATOM 2140 C C . GLN A 1 274 ? -13.686 21.908 -5.043 1.00 38.91 274 GLN A C 1
ATOM 2142 O O . GLN A 1 274 ? -13.478 20.733 -5.325 1.00 38.91 274 GLN A O 1
ATOM 2147 N N . HIS A 1 275 ? -14.904 22.440 -5.127 1.00 48.03 275 HIS A N 1
ATOM 2148 C CA . HIS A 1 275 ? -16.151 21.727 -5.395 1.00 48.03 275 HIS A CA 1
ATOM 2149 C C . HIS A 1 275 ? -16.238 21.202 -6.840 1.00 48.03 275 HIS A C 1
ATOM 2151 O O . HIS A 1 275 ? -16.379 21.983 -7.775 1.00 48.03 275 HIS A O 1
ATOM 2157 N N . ASN A 1 276 ? -16.258 19.875 -7.012 1.00 51.25 276 ASN A N 1
ATOM 2158 C CA . ASN A 1 276 ? -16.726 19.220 -8.238 1.00 51.25 276 ASN A CA 1
ATOM 2159 C C . ASN A 1 276 ? -17.802 18.162 -7.889 1.00 51.25 276 ASN A C 1
ATOM 2161 O O . ASN A 1 276 ? -17.476 17.159 -7.249 1.00 51.25 276 ASN A O 1
ATOM 2165 N N . PRO A 1 277 ? -19.080 18.354 -8.276 1.00 47.97 277 PRO A N 1
ATOM 2166 C CA . PRO A 1 277 ? -20.163 17.389 -8.042 1.00 47.97 277 PRO A CA 1
ATOM 2167 C C . PRO A 1 277 ? -19.924 16.011 -8.680 1.00 47.97 277 PRO A C 1
ATOM 2169 O O . PRO A 1 277 ? -20.444 15.022 -8.176 1.00 47.97 277 PRO A O 1
ATOM 2172 N N . ASN A 1 278 ? -19.116 15.947 -9.743 1.00 55.44 278 ASN A N 1
ATOM 2173 C CA . ASN A 1 278 ? -18.791 14.730 -10.494 1.00 55.44 278 ASN A CA 1
ATOM 2174 C C . ASN A 1 278 ? -17.434 14.126 -10.095 1.00 55.44 278 ASN A C 1
ATOM 2176 O O . ASN A 1 278 ? -16.894 13.293 -10.819 1.00 55.44 278 ASN A O 1
ATOM 2180 N N . SER A 1 279 ? -16.831 14.568 -8.987 1.00 62.53 279 SER A N 1
ATOM 2181 C CA . SER A 1 279 ? -15.586 13.959 -8.519 1.00 62.53 279 SER A CA 1
ATOM 2182 C C . SER A 1 279 ? -15.813 12.489 -8.157 1.00 62.53 279 SER A C 1
ATOM 2184 O O . SER A 1 279 ? -16.884 12.127 -7.661 1.00 62.53 279 SER A O 1
ATOM 2186 N N . ALA A 1 280 ? -14.777 11.656 -8.322 1.00 66.12 280 ALA A N 1
ATOM 2187 C CA . ALA A 1 280 ? -14.792 10.250 -7.905 1.00 66.12 280 ALA A CA 1
ATOM 2188 C C . ALA A 1 280 ? -15.342 10.084 -6.477 1.00 66.12 280 ALA A C 1
ATOM 2190 O O . ALA A 1 280 ? -16.055 9.138 -6.162 1.00 66.12 280 ALA A O 1
ATOM 2191 N N . VAL A 1 281 ? -15.107 11.067 -5.612 1.00 64.75 281 VAL A N 1
ATOM 2192 C CA . VAL A 1 281 ? -15.576 11.033 -4.232 1.00 64.75 281 VAL A CA 1
ATOM 2193 C C . VAL A 1 281 ? -17.076 11.199 -4.100 1.00 64.75 281 VAL A C 1
ATOM 2195 O O . VAL A 1 281 ? -17.678 10.476 -3.315 1.00 64.75 281 VAL A O 1
ATOM 2198 N N . ASN A 1 282 ? -17.709 12.105 -4.842 1.00 63.72 282 ASN A N 1
ATOM 2199 C CA . ASN A 1 282 ? -19.163 12.230 -4.780 1.00 63.72 282 ASN A CA 1
ATOM 2200 C C . ASN A 1 282 ? -19.859 10.982 -5.346 1.00 63.72 282 ASN A C 1
ATOM 2202 O O . ASN A 1 282 ? -20.893 10.586 -4.806 1.00 63.72 282 ASN A O 1
ATOM 2206 N N . THR A 1 283 ? -19.248 10.295 -6.319 1.00 70.38 283 THR A N 1
ATOM 2207 C CA . THR A 1 283 ? -19.691 8.965 -6.777 1.00 70.38 283 THR A CA 1
ATOM 2208 C C . THR A 1 283 ? -19.615 7.930 -5.652 1.00 70.38 283 THR A C 1
ATOM 2210 O O . THR A 1 283 ? -20.616 7.281 -5.347 1.00 70.38 283 THR A O 1
ATOM 2213 N N . PHE A 1 284 ? -18.470 7.822 -4.968 1.00 73.12 284 PHE A N 1
ATOM 2214 C CA . PHE A 1 284 ? -18.310 6.905 -3.833 1.00 73.12 284 PHE A CA 1
ATOM 2215 C C . PHE A 1 284 ? -19.247 7.249 -2.664 1.00 73.12 284 PHE A C 1
ATOM 2217 O O . PHE A 1 284 ? -19.874 6.362 -2.095 1.00 73.12 284 PHE A O 1
ATOM 2224 N N . ARG A 1 285 ? -19.428 8.533 -2.333 1.00 70.69 285 ARG A N 1
ATOM 2225 C CA . ARG A 1 285 ? -20.378 8.974 -1.298 1.00 70.69 285 ARG A CA 1
ATOM 2226 C C . ARG A 1 285 ? -21.812 8.602 -1.657 1.00 70.69 285 ARG A C 1
ATOM 2228 O O . ARG A 1 285 ? -22.526 8.093 -0.800 1.00 70.69 285 ARG A O 1
ATOM 2235 N N . SER A 1 286 ? -22.214 8.802 -2.911 1.00 69.81 286 SER A N 1
ATOM 2236 C CA . SER A 1 286 ? -23.540 8.408 -3.390 1.00 69.81 286 SER A CA 1
ATOM 2237 C C . SER A 1 286 ? -23.753 6.895 -3.294 1.00 69.81 286 SER A C 1
ATOM 2239 O O . SER A 1 286 ? -24.808 6.467 -2.829 1.00 69.81 286 SER A O 1
ATOM 2241 N N . ALA A 1 287 ? -22.759 6.083 -3.676 1.00 68.19 287 ALA A N 1
ATOM 2242 C CA . ALA A 1 287 ? -22.830 4.621 -3.561 1.00 68.19 287 ALA A CA 1
ATOM 2243 C C . ALA A 1 287 ? -23.007 4.152 -2.103 1.00 68.19 287 ALA A C 1
ATOM 2245 O O . ALA A 1 287 ? -23.698 3.169 -1.838 1.00 68.19 287 ALA A O 1
ATOM 2246 N N . LEU A 1 288 ? -22.445 4.902 -1.151 1.00 72.69 288 LEU A N 1
ATOM 2247 C CA . LEU A 1 288 ? -22.564 4.663 0.290 1.00 72.69 288 LEU A CA 1
ATOM 2248 C C . LEU A 1 288 ? -23.790 5.344 0.933 1.00 72.69 288 LEU A C 1
ATOM 2250 O O . LEU A 1 288 ? -23.916 5.353 2.155 1.00 72.69 288 LEU A O 1
ATOM 2254 N N . GLY A 1 289 ? -24.680 5.966 0.149 1.00 66.62 289 GLY A N 1
ATOM 2255 C CA . GLY A 1 289 ? -25.855 6.677 0.672 1.00 66.62 289 GLY A CA 1
ATOM 2256 C C . GLY A 1 289 ? -25.519 7.917 1.514 1.00 66.62 289 GLY A C 1
ATOM 2257 O O . GLY A 1 289 ? -26.297 8.323 2.375 1.00 66.62 289 GLY A O 1
ATOM 2258 N N . MET A 1 290 ? -24.347 8.514 1.301 1.00 67.62 290 MET A N 1
ATOM 2259 C CA . MET A 1 290 ? -23.857 9.675 2.038 1.00 67.62 290 MET A CA 1
ATOM 2260 C C . MET A 1 290 ? -24.185 10.983 1.309 1.00 67.62 290 MET A C 1
ATOM 2262 O O . MET A 1 290 ? -24.037 11.092 0.094 1.00 67.62 290 MET A O 1
ATOM 2266 N N . ASN A 1 291 ? -24.535 12.025 2.071 1.00 59.16 291 ASN A N 1
ATOM 2267 C CA . ASN A 1 291 ? -24.701 13.380 1.533 1.00 59.16 291 ASN A CA 1
ATOM 2268 C C . ASN A 1 291 ? -23.390 13.889 0.906 1.00 59.16 291 ASN A C 1
ATOM 2270 O O . ASN A 1 291 ? -22.311 13.671 1.468 1.00 59.16 291 ASN A O 1
ATOM 2274 N N . GLN A 1 292 ? -23.473 14.607 -0.215 1.00 58.50 292 GLN A N 1
ATOM 2275 C CA . GLN A 1 292 ? -22.334 15.321 -0.811 1.00 58.50 292 GLN A CA 1
ATOM 2276 C C . GLN A 1 292 ? -21.818 16.412 0.152 1.00 58.50 292 GLN A C 1
ATOM 2278 O O . GLN A 1 292 ? -22.589 16.953 0.945 1.00 58.50 292 GLN A O 1
ATOM 2283 N N . ILE A 1 293 ? -20.513 16.706 0.135 1.00 54.94 293 ILE A N 1
ATOM 2284 C CA . ILE A 1 293 ? -19.879 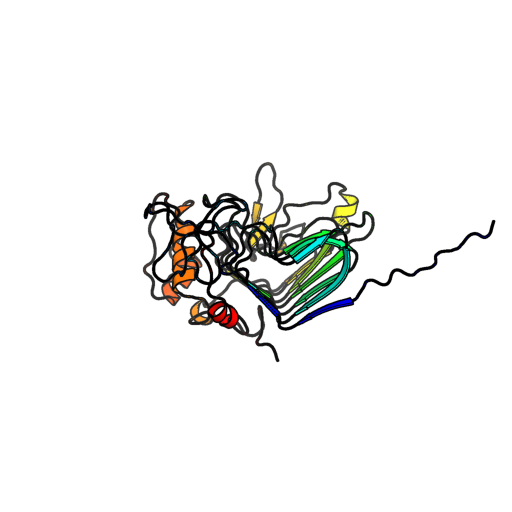17.659 1.072 1.00 54.94 293 ILE A CA 1
ATOM 2285 C C . ILE A 1 293 ? -19.655 19.029 0.418 1.00 54.94 293 ILE A C 1
ATOM 2287 O O . ILE A 1 293 ? -19.231 19.104 -0.733 1.00 54.94 293 ILE A O 1
ATOM 2291 N N . GLY A 1 294 ? -19.875 20.098 1.196 1.00 51.28 294 GLY A N 1
ATOM 2292 C CA . GLY A 1 294 ? -19.377 21.459 0.949 1.00 51.28 294 GLY A CA 1
ATOM 2293 C C . GLY A 1 294 ? -18.173 21.815 1.843 1.00 51.28 294 GLY A C 1
ATOM 2294 O O . GLY A 1 294 ? -17.931 21.158 2.851 1.00 51.28 294 GLY A O 1
ATOM 2295 N N . THR A 1 295 ? -17.411 22.845 1.461 1.00 38.34 295 THR A N 1
ATOM 2296 C CA . THR A 1 295 ? -16.156 23.306 2.103 1.00 38.34 295 THR A CA 1
ATOM 2297 C C . THR A 1 295 ? -16.226 23.405 3.634 1.00 38.34 295 THR A C 1
ATOM 2299 O O . THR A 1 295 ? -17.101 24.087 4.164 1.00 38.34 295 THR A O 1
ATOM 2302 N N . MET A 1 296 ? -15.263 22.797 4.340 1.00 41.16 296 MET A N 1
ATOM 2303 C CA . MET A 1 296 ? -15.087 22.900 5.798 1.00 41.16 296 MET A CA 1
ATOM 2304 C C . MET A 1 296 ? -13.612 23.085 6.184 1.00 41.16 296 MET A C 1
ATOM 2306 O O . MET A 1 296 ? -12.724 22.496 5.574 1.00 41.16 296 MET A O 1
ATOM 2310 N N . THR A 1 297 ? -13.379 23.896 7.219 1.00 35.62 297 THR A N 1
ATOM 2311 C CA . THR A 1 297 ? -12.069 24.256 7.789 1.00 35.62 297 THR A CA 1
ATOM 2312 C C . THR A 1 297 ? -11.522 23.188 8.755 1.00 35.62 297 THR A C 1
ATOM 2314 O O . THR A 1 297 ? -12.269 22.394 9.326 1.00 35.62 297 THR A O 1
ATOM 2317 N N . SER A 1 298 ? -10.200 23.206 8.940 1.00 44.16 298 SER A N 1
ATOM 2318 C CA . SER A 1 298 ? -9.314 22.191 9.529 1.00 44.16 298 SER A CA 1
ATOM 2319 C C . SER A 1 298 ? -9.625 21.706 10.959 1.00 44.16 298 SER A C 1
ATOM 2321 O O . SER A 1 298 ? -9.475 22.450 11.932 1.00 44.16 298 SER A O 1
ATOM 2323 N N . LYS A 1 299 ? -9.898 20.401 11.085 1.00 55.91 299 LYS A N 1
ATOM 2324 C CA . LYS A 1 299 ? -9.682 19.556 12.276 1.00 55.91 299 LYS A CA 1
ATOM 2325 C C . LYS A 1 299 ? -9.416 18.133 11.778 1.00 55.91 299 LYS A C 1
ATOM 2327 O O . LYS A 1 299 ? -10.165 17.646 10.936 1.00 55.91 299 LYS A O 1
ATOM 2332 N N . VAL A 1 300 ? -8.378 17.459 12.278 1.00 66.25 300 VAL A N 1
ATOM 2333 C CA . VAL A 1 300 ? -8.091 16.063 11.896 1.00 66.25 300 VAL A CA 1
ATOM 2334 C C . VAL A 1 300 ? -9.156 15.166 12.524 1.00 66.25 300 VAL A C 1
ATOM 2336 O O . VAL A 1 300 ? -9.101 14.847 13.710 1.00 66.25 300 VAL A O 1
ATOM 2339 N N . THR A 1 301 ? -10.169 14.810 11.739 1.00 85.25 301 THR A N 1
ATOM 2340 C CA . THR A 1 301 ? -11.321 14.017 12.201 1.00 85.25 301 THR A CA 1
ATOM 2341 C C . THR A 1 301 ? -11.023 12.519 12.267 1.00 85.25 301 THR A C 1
ATOM 2343 O O . THR A 1 301 ? -11.690 11.803 13.011 1.00 85.25 301 THR A O 1
ATOM 2346 N N . MET A 1 302 ? -10.002 12.062 11.539 1.00 92.56 302 MET A N 1
ATOM 2347 C CA . MET A 1 302 ? -9.511 10.685 11.501 1.00 92.56 302 MET A CA 1
ATOM 2348 C C . MET A 1 302 ? -8.028 10.678 11.126 1.00 92.56 302 MET A C 1
ATOM 2350 O O . MET A 1 302 ? -7.606 11.501 10.312 1.00 92.56 302 MET A O 1
ATOM 2354 N N . TYR A 1 303 ? -7.248 9.751 11.681 1.00 94.12 303 TYR A N 1
ATOM 2355 C CA . TYR A 1 303 ? -5.870 9.520 11.250 1.00 94.12 303 TYR A CA 1
ATOM 2356 C C . TYR A 1 303 ? -5.370 8.130 11.655 1.00 94.12 303 TYR A C 1
ATOM 2358 O O . TYR A 1 303 ? -5.128 7.872 12.838 1.00 94.12 303 TYR A O 1
ATOM 2366 N N . ALA A 1 304 ? -5.185 7.255 10.661 1.00 95.81 304 ALA A N 1
ATOM 2367 C CA . ALA A 1 304 ? -4.593 5.920 10.803 1.00 95.81 304 ALA A CA 1
ATOM 2368 C C . ALA A 1 304 ? -5.174 5.078 11.953 1.00 95.81 304 ALA A C 1
ATOM 2370 O O . ALA A 1 304 ? -4.495 4.236 12.538 1.00 95.81 304 ALA A O 1
ATOM 2371 N N . ASN A 1 305 ? -6.442 5.315 12.301 1.00 97.38 305 ASN A N 1
ATOM 2372 C CA . ASN A 1 305 ? -7.168 4.544 13.302 1.00 97.38 305 ASN A CA 1
ATOM 2373 C C . ASN A 1 305 ? -7.113 3.058 12.939 1.00 97.38 305 ASN A C 1
ATOM 2375 O O . ASN A 1 305 ? -7.009 2.723 11.759 1.00 97.38 305 ASN A O 1
ATOM 2379 N N . ARG A 1 306 ? -7.213 2.171 13.928 1.00 97.62 306 ARG A N 1
ATOM 2380 C CA . ARG A 1 306 ? -7.183 0.728 13.697 1.00 97.62 306 ARG A CA 1
ATOM 2381 C C . ARG A 1 306 ? -8.283 0.316 12.720 1.00 97.62 306 ARG A C 1
ATOM 2383 O O . ARG A 1 306 ? -9.449 0.670 12.899 1.00 97.62 306 ARG A O 1
ATOM 2390 N N . TYR A 1 307 ? -7.898 -0.454 11.714 1.00 98.19 307 TYR A N 1
ATOM 2391 C CA . TYR A 1 307 ? -8.797 -1.155 10.815 1.00 98.19 307 TYR A CA 1
ATOM 2392 C C . TYR A 1 307 ? -9.039 -2.567 11.355 1.00 98.19 307 TYR A C 1
ATOM 2394 O O . TYR A 1 307 ? -8.097 -3.250 11.769 1.00 98.19 307 TYR A O 1
ATOM 2402 N N . ASN A 1 308 ? -10.296 -3.006 11.365 1.00 97.06 308 ASN A N 1
ATOM 2403 C CA . ASN A 1 308 ? -10.660 -4.340 11.828 1.00 97.06 308 ASN A CA 1
ATOM 2404 C C . ASN A 1 308 ? -10.135 -5.401 10.850 1.00 97.06 308 ASN A C 1
ATOM 2406 O O . ASN A 1 308 ? -10.472 -5.375 9.665 1.00 97.06 308 ASN A O 1
ATOM 2410 N N . TRP A 1 309 ? -9.329 -6.342 11.340 1.00 96.69 309 TRP A N 1
ATOM 2411 C CA . TRP A 1 309 ? -8.674 -7.309 10.465 1.00 96.69 309 TRP A CA 1
ATOM 2412 C C . TRP A 1 309 ? -9.658 -8.260 9.771 1.00 96.69 309 TRP A C 1
ATOM 2414 O O . TRP A 1 309 ? -9.464 -8.562 8.600 1.00 96.69 309 TRP A O 1
ATOM 2424 N N . GLU A 1 310 ? -10.751 -8.664 10.425 1.00 97.06 310 GLU A N 1
ATOM 2425 C CA . GLU A 1 310 ? -11.769 -9.541 9.825 1.00 97.06 310 GLU A CA 1
ATOM 2426 C C . GLU A 1 310 ? -12.473 -8.841 8.662 1.00 97.06 310 GLU A C 1
ATOM 2428 O O . GLU A 1 310 ? -12.680 -9.429 7.603 1.00 97.06 310 GLU A O 1
ATOM 2433 N N . LYS A 1 311 ? -12.790 -7.552 8.827 1.00 97.94 311 LYS A N 1
ATOM 2434 C CA . LYS A 1 311 ? -13.353 -6.743 7.741 1.00 97.94 311 LYS A CA 1
ATOM 2435 C C . LYS A 1 311 ? -12.353 -6.533 6.609 1.00 97.94 311 LYS A C 1
ATOM 2437 O O . LYS A 1 311 ? -12.768 -6.490 5.458 1.00 97.94 311 LYS A O 1
ATOM 2442 N N . ALA A 1 312 ? -11.057 -6.422 6.909 1.00 98.25 312 ALA A N 1
ATOM 2443 C CA . ALA A 1 312 ? -10.029 -6.289 5.878 1.00 98.25 312 ALA A CA 1
ATOM 2444 C C . ALA A 1 312 ? -9.993 -7.523 4.968 1.00 98.25 312 ALA A C 1
ATOM 2446 O O . ALA A 1 312 ? -9.852 -7.373 3.759 1.00 98.25 312 ALA A O 1
ATOM 2447 N N . LEU A 1 313 ? -10.202 -8.727 5.514 1.00 98.38 313 LEU A N 1
ATOM 2448 C CA . LEU A 1 313 ? -10.228 -9.961 4.719 1.00 98.38 313 LEU A CA 1
ATOM 2449 C C . LEU A 1 313 ? -11.343 -9.990 3.663 1.00 98.38 313 LEU A C 1
ATOM 2451 O O . LEU A 1 313 ? -11.220 -10.707 2.676 1.00 98.38 313 LEU A O 1
ATOM 2455 N N . LEU A 1 314 ? -12.401 -9.183 3.806 1.00 97.94 314 LEU A N 1
ATOM 2456 C CA . LEU A 1 314 ? -13.447 -9.057 2.783 1.00 97.94 314 LEU A CA 1
ATOM 2457 C C . LEU A 1 314 ? -12.947 -8.404 1.484 1.00 97.94 314 LEU A C 1
ATOM 2459 O O . LEU A 1 314 ? -13.669 -8.419 0.486 1.00 97.94 314 LEU A O 1
ATOM 2463 N N . LEU A 1 315 ? -11.742 -7.825 1.492 1.00 98.38 315 LEU A N 1
ATOM 2464 C CA . LEU A 1 315 ? -11.118 -7.222 0.317 1.00 98.38 315 LEU A CA 1
ATOM 2465 C C . LEU A 1 315 ? -10.551 -8.253 -0.661 1.00 98.38 315 LEU A C 1
ATOM 2467 O O . LEU A 1 315 ? -10.381 -7.926 -1.836 1.00 98.38 315 LEU A O 1
ATOM 2471 N N . PHE A 1 316 ? -10.304 -9.485 -0.212 1.00 98.50 316 PHE A N 1
ATOM 2472 C CA . PHE A 1 316 ? -10.049 -10.589 -1.129 1.00 98.50 316 PHE A CA 1
ATOM 2473 C C . PHE A 1 316 ? -11.297 -10.838 -1.987 1.00 98.50 316 PHE A C 1
ATOM 2475 O O . PHE A 1 316 ? -12.418 -10.966 -1.488 1.00 98.50 316 PHE A O 1
ATOM 2482 N N . GLY A 1 317 ? -11.115 -10.848 -3.306 1.00 97.12 317 GLY A N 1
ATOM 2483 C CA . GLY A 1 317 ? -12.194 -10.965 -4.282 1.00 97.12 317 GLY A CA 1
ATOM 2484 C C . GLY A 1 317 ? -13.150 -9.769 -4.307 1.00 97.12 317 GLY A C 1
ATOM 2485 O O . GLY A 1 317 ? -14.308 -9.933 -4.696 1.00 97.12 317 GLY A O 1
ATOM 2486 N N . ALA A 1 318 ? -12.719 -8.579 -3.872 1.00 96.62 318 ALA A N 1
ATOM 2487 C CA . ALA A 1 318 ? -13.571 -7.387 -3.897 1.00 96.62 318 ALA A CA 1
ATOM 2488 C C . ALA A 1 318 ? -13.935 -6.942 -5.322 1.00 96.62 318 ALA A C 1
ATOM 2490 O O . ALA A 1 318 ? -15.044 -6.464 -5.543 1.00 96.62 318 ALA A O 1
ATOM 2491 N N . MET A 1 319 ? -13.032 -7.129 -6.285 1.00 96.75 319 MET A N 1
ATOM 2492 C CA . MET A 1 319 ? -13.257 -6.833 -7.697 1.00 96.75 319 MET A CA 1
ATOM 2493 C C . MET A 1 319 ? -12.698 -7.985 -8.545 1.00 96.75 319 MET A C 1
ATOM 2495 O O . MET A 1 319 ? -11.510 -8.284 -8.462 1.00 96.75 319 MET A O 1
ATOM 2499 N N . PRO A 1 320 ? -13.525 -8.667 -9.354 1.00 95.06 320 PRO A N 1
ATOM 2500 C CA . PRO A 1 320 ? -13.041 -9.762 -10.188 1.00 95.06 320 PRO A CA 1
ATOM 2501 C C . PRO A 1 320 ? -11.953 -9.303 -11.169 1.00 95.06 320 PRO A C 1
ATOM 2503 O O . PRO A 1 320 ? -12.155 -8.336 -11.903 1.00 95.06 320 PRO A O 1
ATOM 2506 N N . GLY A 1 321 ? -10.821 -10.012 -11.196 1.00 95.12 321 GLY A N 1
ATOM 2507 C CA . GLY A 1 321 ? -9.719 -9.771 -12.139 1.00 95.12 321 GLY A CA 1
ATOM 2508 C C . GLY A 1 321 ? -8.785 -8.603 -11.793 1.00 95.12 321 GLY A C 1
ATOM 2509 O O . GLY A 1 321 ? -7.832 -8.360 -12.534 1.00 95.12 321 GLY A O 1
ATOM 2510 N N . TYR A 1 322 ? -9.037 -7.901 -10.683 1.00 97.69 322 TYR A N 1
ATOM 2511 C CA . TYR A 1 322 ? -8.183 -6.828 -10.174 1.00 97.69 322 TYR A CA 1
ATOM 2512 C C . TYR A 1 322 ? -8.044 -6.900 -8.655 1.00 97.69 322 TYR A C 1
ATOM 2514 O O . TYR A 1 322 ? -8.987 -7.229 -7.937 1.00 97.69 322 TYR A O 1
ATOM 2522 N N . GLY A 1 323 ? -6.876 -6.516 -8.160 1.00 98.44 323 GLY A N 1
ATOM 2523 C CA . GLY A 1 323 ? -6.501 -6.603 -6.760 1.00 98.44 323 GLY A CA 1
ATOM 2524 C C . GLY A 1 323 ? -6.458 -8.042 -6.267 1.00 98.44 323 GLY A C 1
ATOM 2525 O O . GLY A 1 323 ? -6.448 -8.989 -7.056 1.00 98.44 323 GLY A O 1
ATOM 2526 N N . ALA A 1 324 ? -6.451 -8.197 -4.949 1.00 98.56 324 ALA A N 1
ATOM 2527 C CA . ALA A 1 324 ? -6.410 -9.508 -4.323 1.00 98.56 324 ALA A CA 1
ATOM 2528 C C . ALA A 1 324 ? -7.686 -10.286 -4.649 1.00 98.56 324 ALA A C 1
ATOM 2530 O O . ALA A 1 324 ? -8.800 -9.819 -4.402 1.00 98.56 324 ALA A O 1
ATOM 2531 N N . GLN A 1 325 ? -7.522 -11.474 -5.207 1.00 98.12 325 GLN A N 1
ATOM 2532 C CA . GLN A 1 325 ? -8.558 -12.449 -5.506 1.00 98.12 325 GLN A CA 1
ATOM 2533 C C . GLN A 1 325 ? -8.747 -13.393 -4.319 1.00 98.12 325 GLN A C 1
ATOM 2535 O O . GLN A 1 325 ? -7.874 -13.513 -3.467 1.00 98.12 325 GLN A O 1
ATOM 2540 N N . MET A 1 326 ? -9.894 -14.071 -4.252 1.00 96.56 326 MET A N 1
ATOM 2541 C CA . MET A 1 326 ? -10.120 -15.087 -3.220 1.00 96.56 326 MET A CA 1
ATOM 2542 C C . MET A 1 326 ? -9.009 -16.151 -3.270 1.00 96.56 326 MET A C 1
ATOM 2544 O O . MET A 1 326 ? -8.869 -16.776 -4.326 1.00 96.56 326 MET A O 1
ATOM 2548 N N . PRO A 1 327 ? -8.268 -16.373 -2.165 1.00 89.69 327 PRO A N 1
ATOM 2549 C CA . PRO A 1 327 ? -7.302 -17.465 -2.080 1.00 89.69 327 PRO A CA 1
ATOM 2550 C C . PRO A 1 327 ? -7.991 -18.814 -2.333 1.00 89.69 327 PRO A C 1
ATOM 2552 O O . PRO A 1 327 ? -9.162 -18.982 -1.963 1.00 89.69 327 PRO A O 1
ATOM 2555 N N . GLN A 1 328 ? -7.294 -19.746 -2.990 1.00 77.25 328 GLN A N 1
ATOM 2556 C CA . GLN A 1 328 ? -7.810 -21.087 -3.315 1.00 77.25 328 GLN A CA 1
ATOM 2557 C C . GLN A 1 328 ? -7.528 -22.114 -2.221 1.00 77.25 328 GLN A C 1
ATOM 2559 O O . GLN A 1 328 ? -6.439 -22.058 -1.614 1.00 77.25 328 GLN A O 1
#

pLDDT: mean 89.01, std 15.43, range [30.98, 98.94]

Radius of gyration: 20.1 Å; chains: 1; bounding box: 76×47×50 Å